Protein 4YAH (pdb70)

Solvent-accessible surface area: 11058 Å² total

Structure (mmCIF, N/CA/C/O backbone):
data_4YAH
#
_entry.id   4YAH
#
_cell.length_a   59.650
_cell.length_b   87.370
_cell.length_c   112.900
_cell.angle_alpha   90.000
_cell.angle_beta   90.000
_cell.angle_gamma   90.000
#
_symmetry.space_group_name_H-M   'C 2 2 21'
#
loop_
_entity.id
_entity.type
_entity.pdbx_description
1 polymer 'D-methionine-binding lipoprotein MetQ'
2 non-polymer METHIONINE
3 water water
#
loop_
_atom_site.group_PDB
_atom_site.id
_atom_site.type_symbol
_atom_site.label_atom_id
_atom_site.label_alt_id
_atom_site.label_comp_id
_atom_site.label_asym_id
_atom_site.label_entity_id
_atom_site.label_seq_id
_atom_site.pdbx_PDB_ins_code
_atom_site.Cartn_x
_atom_site.Cartn_y
_atom_site.Cartn_z
_atom_site.occupancy
_atom_site.B_iso_or_equiv
_atom_site.auth_seq_id
_atom_site.auth_comp_id
_atom_site.auth_asym_id
_atom_site.auth_atom_id
_atom_site.pdbx_PDB_model_num
ATOM 1 N N . ASP A 1 29 ? 8.758 22.446 -30.418 1.00 34.15 29 ASP X N 1
ATOM 2 C CA . ASP A 1 29 ? 8.763 23.897 -30.256 1.00 27.02 29 ASP X CA 1
ATOM 3 C C . ASP A 1 29 ? 10.108 24.363 -29.684 1.00 29.29 29 ASP X C 1
ATOM 4 O O . ASP A 1 29 ? 10.413 24.126 -28.510 1.00 24.76 29 ASP X O 1
ATOM 12 N N . PRO A 1 30 ? 10.918 25.039 -30.504 1.00 21.05 30 PRO X N 1
ATOM 13 C CA . PRO A 1 30 ? 12.277 25.351 -30.054 1.00 23.05 30 PRO X CA 1
ATOM 14 C C . PRO A 1 30 ? 12.362 26.517 -29.066 1.00 22.49 30 PRO X C 1
ATOM 15 O O . PRO A 1 30 ? 13.456 26.827 -28.581 1.00 24.72 30 PRO X O 1
ATOM 26 N N . ASN A 1 31 ? 11.237 27.159 -28.784 1.00 20.29 31 ASN X N 1
ATOM 27 C CA . ASN A 1 31 ? 11.232 28.258 -27.836 1.00 20.81 31 ASN X CA 1
ATOM 28 C C . ASN A 1 31 ? 10.439 27.913 -26.589 1.00 24.30 31 ASN X C 1
ATOM 29 O O . ASN A 1 31 ? 10.022 28.801 -25.862 1.00 23.33 31 ASN X O 1
ATOM 40 N N . HIS A 1 32 ? 10.249 26.618 -26.363 1.00 21.91 32 HIS X N 1
ATOM 41 C CA . HIS A 1 32 ? 9.423 26.115 -25.267 1.00 23.34 32 HIS X CA 1
ATOM 42 C C . HIS A 1 32 ? 10.214 25.143 -24.406 1.00 19.92 32 HIS X C 1
ATOM 43 O O . HIS A 1 32 ? 10.932 24.299 -24.934 1.00 22.07 32 HIS X O 1
ATOM 58 N N . ILE A 1 33 ? 10.096 25.263 -23.076 1.00 20.00 33 ILE X N 1
ATOM 59 C CA . ILE A 1 33 ? 10.714 24.305 -22.175 1.00 21.26 33 ILE X CA 1
ATOM 60 C C . ILE A 1 33 ? 9.739 23.975 -21.043 1.00 19.81 33 ILE X C 1
ATOM 61 O O . ILE A 1 33 ? 9.067 24.853 -20.538 1.00 22.86 33 ILE X O 1
ATOM 77 N N . LYS A 1 34 ? 9.650 22.699 -20.695 1.00 19.68 34 LYS X N 1
ATOM 78 C CA . LYS A 1 34 ? 8.810 22.262 -19.574 1.00 20.16 34 LYS X CA 1
ATOM 79 C C . LYS A 1 34 ? 9.699 22.014 -18.352 1.00 19.70 34 LYS X C 1
ATOM 80 O O . LYS A 1 34 ? 10.668 21.252 -18.439 1.00 17.79 34 LYS X O 1
ATOM 99 N N . VAL A 1 35 ? 9.362 22.642 -17.226 1.00 19.12 35 VAL X N 1
ATOM 100 C CA . VAL A 1 35 ? 10.138 22.489 -15.992 1.00 14.79 35 VAL X CA 1
ATOM 101 C C . VAL A 1 35 ? 9.258 21.987 -14.866 1.00 18.90 35 VAL X C 1
ATOM 102 O O . VAL A 1 35 ? 8.235 22.593 -14.568 1.00 18.36 35 VAL X O 1
ATOM 115 N N . GLY A 1 36 ? 9.663 20.877 -14.252 1.00 17.25 36 GLY X N 1
ATOM 116 C CA . GLY A 1 36 ? 8.931 20.322 -13.126 1.00 19.34 36 GLY X CA 1
ATOM 117 C C . GLY A 1 36 ? 9.290 20.982 -11.810 1.00 18.53 36 GLY X C 1
ATOM 118 O O . GLY A 1 36 ? 10.467 21.129 -11.480 1.00 17.34 36 GLY X O 1
ATOM 122 N N . VAL A 1 37 ? 8.262 21.373 -11.062 1.00 16.35 37 VAL X N 1
ATOM 123 C CA . VAL A 1 37 ? 8.399 22.060 -9.778 1.00 16.12 37 VAL X CA 1
ATOM 124 C C . VAL A 1 37 ? 7.365 21.518 -8.807 1.00 17.65 37 VAL X C 1
ATOM 125 O O . VAL A 1 37 ? 6.420 20.837 -9.218 1.00 16.07 37 VAL X O 1
ATOM 138 N N . ILE A 1 38 ? 7.540 21.818 -7.520 1.00 15.75 38 ILE X N 1
ATOM 139 C CA . ILE A 1 38 ? 6.598 21.335 -6.506 1.00 18.81 38 ILE X CA 1
ATOM 140 C C . ILE A 1 38 ? 5.565 22.409 -6.157 1.00 20.85 38 ILE X C 1
ATOM 141 O O . ILE A 1 38 ? 5.913 23.588 -5.996 1.00 20.62 38 ILE X O 1
ATOM 157 N N . VAL A 1 39 ? 4.302 22.001 -6.011 1.00 21.25 39 VAL X N 1
ATOM 158 C CA . VAL A 1 39 ? 3.246 22.947 -5.681 1.00 21.83 39 VAL X CA 1
ATOM 159 C C . VAL A 1 39 ? 3.507 23.607 -4.344 1.00 23.59 39 VAL X C 1
ATOM 160 O O . VAL A 1 39 ? 4.147 23.035 -3.471 1.00 22.29 39 VAL X O 1
ATOM 173 N N . GLY A 1 40 ? 3.015 24.829 -4.206 1.00 29.03 40 GLY X N 1
ATOM 174 C CA . GLY A 1 40 ? 3.211 25.595 -2.992 1.00 35.97 40 GLY X CA 1
ATOM 175 C C . GLY A 1 40 ? 4.158 26.732 -3.277 1.00 26.06 40 GLY X C 1
ATOM 176 O O . GLY A 1 40 ? 4.225 27.232 -4.406 1.00 25.81 40 GLY X O 1
ATOM 180 N N . ALA A 1 41 ? 4.914 27.117 -2.265 1.00 23.40 41 ALA X N 1
ATOM 181 C CA . ALA A 1 41 ? 5.738 28.297 -2.359 1.00 23.28 41 ALA X CA 1
ATOM 182 C C . ALA A 1 41 ? 6.824 28.119 -3.414 1.00 22.80 41 ALA X C 1
ATOM 183 O O . ALA A 1 41 ? 7.241 29.097 -4.019 1.00 23.75 41 ALA X O 1
ATOM 190 N N . GLU A 1 42 ? 7.282 26.889 -3.638 1.00 22.67 42 GLU X N 1
ATOM 191 C CA . GLU A 1 42 ? 8.333 26.678 -4.641 1.00 18.82 42 GLU X CA 1
ATOM 192 C C . GLU A 1 42 ? 7.771 26.951 -6.037 1.00 23.65 42 GLU X C 1
ATOM 193 O O . GLU A 1 42 ? 8.463 27.498 -6.896 1.00 20.77 42 GLU X O 1
ATOM 205 N N . GLN A 1 43 ? 6.515 26.593 -6.267 1.00 20.88 43 GLN X N 1
ATOM 206 C CA . GLN A 1 43 ? 5.867 26.922 -7.533 1.00 21.30 43 GLN X CA 1
ATOM 207 C C . GLN A 1 43 ? 5.764 28.434 -7.705 1.00 23.12 43 GLN X C 1
ATOM 208 O 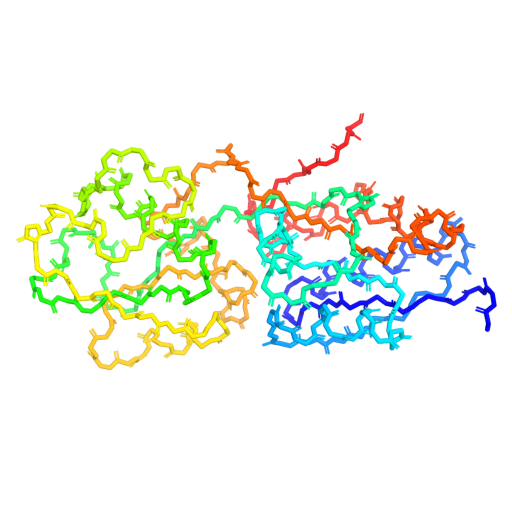O . GLN A 1 43 ? 5.972 28.950 -8.801 1.00 21.81 43 GLN X O 1
ATOM 222 N N . GLN A 1 44 ? 5.436 29.144 -6.629 1.00 21.22 44 GLN X N 1
ATOM 223 C CA . GLN A 1 44 ? 5.342 30.599 -6.700 1.00 24.24 44 GLN X CA 1
ATOM 224 C C . GLN A 1 44 ? 6.678 31.201 -7.135 1.00 22.52 44 GLN X C 1
ATOM 225 O O . GLN A 1 44 ? 6.713 32.109 -7.951 1.00 24.57 44 GLN X O 1
ATOM 239 N N . VAL A 1 45 ? 7.775 30.697 -6.576 1.00 21.85 45 VAL X N 1
ATOM 240 C CA . VAL A 1 45 ? 9.099 31.210 -6.914 1.00 21.08 45 VAL X CA 1
ATOM 241 C C . VAL A 1 45 ? 9.396 30.890 -8.374 1.00 20.80 45 VAL X C 1
ATOM 242 O O . VAL A 1 45 ? 9.936 31.718 -9.094 1.00 20.47 45 VAL X O 1
ATOM 255 N N . ALA A 1 46 ? 9.040 29.686 -8.807 1.00 18.49 46 ALA X N 1
ATOM 256 C CA . ALA A 1 46 ? 9.293 29.266 -10.183 1.00 19.02 46 ALA X CA 1
ATOM 257 C C . ALA A 1 46 ? 8.505 30.134 -11.155 1.00 25.36 46 ALA X C 1
ATOM 258 O O . ALA A 1 46 ? 8.965 30.396 -12.274 1.00 20.16 46 ALA X O 1
ATOM 265 N N . GLU A 1 47 ? 7.319 30.575 -10.729 1.00 19.21 47 GLU X N 1
ATOM 266 C CA . GLU A 1 47 ? 6.514 31.463 -11.561 1.00 19.75 47 GLU X CA 1
ATOM 267 C C . GLU A 1 47 ? 7.255 32.780 -11.806 1.00 18.61 47 GLU X C 1
ATOM 268 O O . GLU A 1 47 ? 7.137 33.366 -12.873 1.00 23.00 47 GLU X O 1
ATOM 280 N N . VAL A 1 48 ? 8.035 33.236 -10.833 1.00 21.08 48 VAL X N 1
ATOM 281 C CA . VAL A 1 48 ? 8.806 34.453 -11.030 1.00 22.59 48 VAL X CA 1
ATOM 282 C C . VAL A 1 48 ? 9.915 34.182 -12.062 1.00 22.74 48 VAL X C 1
ATOM 283 O O . VAL A 1 48 ? 10.186 35.020 -12.926 1.00 24.14 48 VAL X O 1
ATOM 296 N N . ALA A 1 49 ? 10.533 33.004 -11.985 1.00 18.86 49 ALA X N 1
ATOM 297 C CA . ALA A 1 49 ? 11.579 32.628 -12.954 1.00 18.69 49 ALA X CA 1
ATOM 298 C C . ALA A 1 49 ? 11.006 32.544 -14.359 1.00 20.25 49 ALA X C 1
ATOM 299 O O . ALA A 1 49 ? 11.627 32.963 -15.330 1.00 20.83 49 ALA X O 1
ATOM 306 N N . GLN A 1 50 ? 9.810 31.977 -14.450 1.00 21.27 50 GLN X N 1
ATOM 307 C CA . GLN A 1 50 ? 9.061 31.908 -15.697 1.00 20.47 50 GLN X CA 1
ATOM 308 C C . GLN A 1 50 ? 8.882 33.300 -16.284 1.00 25.31 50 GLN X C 1
ATOM 309 O O . GLN A 1 50 ? 9.054 33.515 -17.483 1.00 23.94 50 GLN X O 1
ATOM 323 N N . LYS A 1 51 ? 8.550 34.250 -15.420 1.00 22.54 51 LYS X N 1
ATOM 324 C CA . LYS A 1 51 ? 8.327 35.621 -15.836 1.00 25.90 51 LYS X CA 1
ATOM 325 C C . LYS A 1 51 ? 9.620 36.266 -16.324 1.00 27.23 51 LYS X C 1
ATOM 326 O O . LYS A 1 51 ? 9.637 36.902 -17.380 1.00 27.82 51 LYS X O 1
ATOM 345 N N . VAL A 1 52 ? 10.692 36.119 -15.545 1.00 24.31 52 VAL X N 1
ATOM 346 C CA . VAL A 1 52 ? 12.004 36.642 -15.939 1.00 24.09 52 VAL X CA 1
ATOM 347 C C . VAL A 1 52 ? 12.402 36.064 -17.287 1.00 22.07 52 VAL X C 1
ATOM 348 O O . VAL A 1 52 ? 12.886 36.787 -18.154 1.00 28.64 52 VAL X O 1
ATOM 361 N N . ALA A 1 53 ? 12.179 34.769 -17.483 1.00 21.20 53 ALA X N 1
ATOM 362 C CA . ALA A 1 53 ? 12.578 34.132 -18.735 1.00 21.82 53 ALA X CA 1
ATOM 363 C C . ALA A 1 53 ? 11.830 34.739 -19.913 1.00 25.43 53 ALA X C 1
ATOM 364 O O . ALA A 1 53 ? 12.410 34.932 -20.990 1.00 27.70 53 ALA X O 1
ATOM 371 N N . LYS A 1 54 ? 10.543 35.036 -19.713 1.00 23.70 54 LYS X N 1
ATOM 372 C CA . LYS A 1 54 ? 9.735 35.655 -20.757 1.00 23.30 54 LYS X CA 1
ATOM 373 C C . LYS A 1 54 ? 10.215 37.078 -21.027 1.00 28.01 54 LYS X C 1
ATOM 374 O O . LYS A 1 54 ? 10.442 37.459 -22.176 1.00 31.91 54 LYS X O 1
ATOM 393 N N . ASP A 1 55 ? 10.383 37.858 -19.967 1.00 24.97 55 ASP X N 1
ATOM 394 C CA . ASP A 1 55 ? 10.792 39.253 -20.101 1.00 30.97 55 ASP X CA 1
ATOM 395 C C . ASP A 1 55 ? 12.187 39.416 -20.699 1.00 38.34 55 ASP X C 1
ATOM 396 O O . ASP A 1 55 ? 12.405 40.290 -21.528 1.00 35.11 55 ASP X O 1
ATOM 405 N N . LYS A 1 56 ? 13.126 38.579 -20.271 1.00 27.72 56 LYS X N 1
ATOM 406 C CA . LYS A 1 56 ? 14.529 38.723 -20.661 1.00 26.53 56 LYS X CA 1
ATOM 407 C C . LYS A 1 56 ? 14.815 38.070 -22.009 1.00 35.14 56 LYS X C 1
ATOM 408 O O . LYS A 1 56 ? 15.603 38.604 -22.793 1.00 38.11 56 LYS X O 1
ATOM 427 N N . TYR A 1 57 ? 14.177 36.930 -22.281 1.00 29.13 57 TYR X N 1
ATOM 428 C CA . TYR A 1 57 ? 14.471 36.155 -23.498 1.00 31.46 57 TYR X CA 1
ATOM 429 C C . TYR A 1 57 ? 13.285 35.889 -24.405 1.00 38.57 57 TYR X C 1
ATOM 430 O O . TYR A 1 57 ? 13.460 35.377 -25.509 1.00 37.76 57 TYR X O 1
ATOM 448 N N . GLY A 1 58 ? 12.081 36.194 -23.944 1.00 33.33 58 GLY X N 1
ATOM 449 C CA . GLY A 1 58 ? 10.893 35.777 -24.664 1.00 24.79 58 GLY X CA 1
ATOM 450 C C . GLY A 1 58 ? 10.798 34.265 -24.718 1.00 37.11 58 GLY X C 1
ATOM 451 O O . GLY A 1 58 ? 10.171 33.720 -25.619 1.00 33.12 58 GLY X O 1
ATOM 455 N N . LEU A 1 59 ? 11.417 33.591 -23.745 1.00 28.78 59 LEU X N 1
ATOM 456 C CA . LEU A 1 59 ? 11.373 32.134 -23.656 1.00 20.81 59 LEU X CA 1
ATOM 457 C C . LEU A 1 59 ? 10.040 31.696 -23.055 1.00 21.92 59 LEU X C 1
ATOM 458 O O . LEU A 1 59 ? 9.590 32.269 -22.064 1.00 25.77 59 LEU X O 1
ATOM 474 N N . ASP A 1 60 ? 9.426 30.676 -23.642 1.00 23.03 60 ASP X N 1
ATOM 475 C CA . ASP A 1 60 ? 8.156 30.159 -23.154 1.00 24.76 60 ASP X CA 1
ATOM 476 C C . ASP A 1 60 ? 8.406 28.993 -22.205 1.00 21.95 60 ASP X C 1
ATOM 4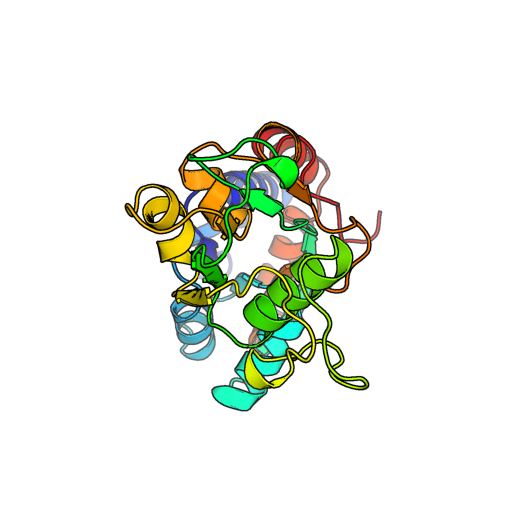77 O O . ASP A 1 60 ? 8.593 27.855 -22.634 1.00 22.81 60 ASP X O 1
ATOM 486 N N . VAL A 1 61 ? 8.433 29.293 -20.909 1.00 22.10 61 VAL X N 1
ATOM 487 C CA . VAL A 1 61 ? 8.566 28.268 -19.878 1.00 23.49 61 VAL X CA 1
ATOM 488 C C . VAL A 1 61 ? 7.197 27.778 -19.392 1.00 22.50 61 VAL X C 1
ATOM 489 O O . VAL A 1 61 ? 6.358 28.571 -18.972 1.00 25.47 61 VAL X O 1
ATOM 502 N N . GLU 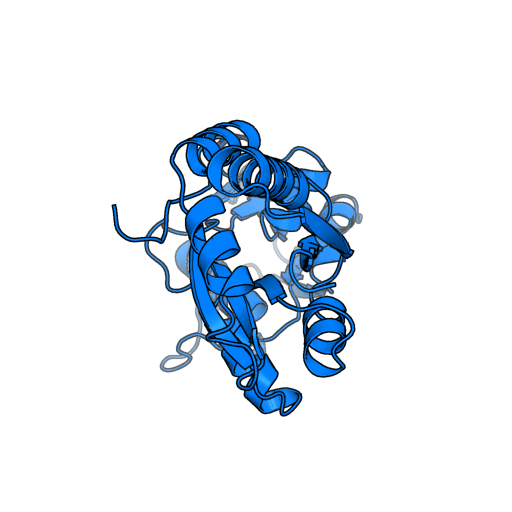A 1 62 ? 6.998 26.466 -19.460 1.00 20.00 62 GLU X N 1
ATOM 503 C CA . GLU A 1 62 ? 5.811 25.821 -18.924 1.00 23.00 62 GLU X CA 1
ATOM 504 C C . GLU A 1 62 ? 6.169 25.127 -17.623 1.00 23.28 62 GLU X C 1
ATOM 505 O O . GLU A 1 62 ? 7.054 24.271 -17.613 1.00 19.56 62 GLU X O 1
ATOM 517 N N . LEU A 1 63 ? 5.481 25.476 -16.535 1.00 19.83 63 LEU X N 1
ATOM 518 C CA . LEU A 1 63 ? 5.685 24.790 -15.266 1.00 20.70 63 LEU X CA 1
ATOM 519 C C . LEU A 1 63 ? 4.770 23.577 -15.192 1.00 22.15 63 LEU X C 1
ATOM 520 O O . LEU A 1 63 ? 3.565 23.672 -15.451 1.00 25.12 63 LEU X O 1
ATOM 536 N N . VAL A 1 64 ? 5.361 22.423 -14.919 1.00 17.05 64 VAL X N 1
ATOM 537 C CA . VAL A 1 64 ? 4.618 21.205 -14.674 1.00 16.70 64 VAL X CA 1
ATOM 538 C C . VAL A 1 64 ? 4.718 20.938 -13.192 1.00 18.11 64 VAL X C 1
ATOM 539 O O . VAL A 1 64 ? 5.823 20.815 -12.676 1.00 18.91 64 VAL X O 1
ATOM 552 N N . THR A 1 65 ? 3.577 20.859 -12.505 1.00 19.57 65 THR X N 1
ATOM 553 C CA . THR A 1 65 ? 3.604 20.799 -11.049 1.00 20.63 65 THR X CA 1
ATOM 554 C C . THR A 1 65 ? 3.439 19.383 -10.534 1.00 19.52 65 THR X C 1
ATOM 555 O O . THR A 1 65 ? 2.731 18.559 -11.124 1.00 20.20 65 THR X O 1
ATOM 566 N N . PHE A 1 66 ? 4.119 19.130 -9.419 1.00 18.50 66 PHE X N 1
ATOM 567 C CA . PHE A 1 66 ? 4.133 17.843 -8.731 1.00 21.38 66 PHE X CA 1
ATOM 568 C C . PHE A 1 66 ? 3.923 18.117 -7.246 1.00 17.42 66 PHE X C 1
ATOM 569 O O . PHE A 1 66 ? 4.114 19.246 -6.800 1.00 19.53 66 PHE X O 1
ATOM 586 N N . ASN A 1 67 ? 3.531 17.099 -6.491 1.00 19.99 67 ASN X N 1
ATOM 587 C CA . ASN A 1 67 ? 3.508 17.197 -5.033 1.00 17.40 67 ASN X CA 1
ATOM 588 C C . ASN A 1 67 ? 4.192 15.997 -4.408 1.00 18.27 67 ASN X C 1
ATOM 589 O O . ASN A 1 67 ? 3.769 15.488 -3.378 1.00 19.03 67 ASN X O 1
ATOM 600 N N . ASP A 1 68 ? 5.267 15.547 -5.033 1.00 16.84 68 ASP X N 1
ATOM 601 C CA . ASP A 1 68 ? 6.077 14.486 -4.478 1.00 20.01 68 ASP X CA 1
ATOM 602 C C . ASP A 1 68 ? 7.481 14.613 -5.025 1.00 20.20 68 ASP X C 1
ATOM 603 O O . ASP A 1 68 ? 7.732 15.408 -5.939 1.00 17.75 68 ASP X O 1
ATOM 612 N N . TYR A 1 69 ? 8.386 13.811 -4.483 1.00 16.21 69 TYR X N 1
ATOM 613 C CA . TYR A 1 69 ? 9.792 13.906 -4.813 1.00 16.98 69 TYR X CA 1
ATOM 614 C C . TYR A 1 69 ? 10.272 12.793 -5.746 1.00 22.12 69 TYR X C 1
ATOM 615 O O . TYR A 1 69 ? 11.458 12.736 -6.080 1.00 20.13 69 TYR X O 1
ATOM 633 N N . VAL A 1 70 ? 9.363 11.916 -6.162 1.00 17.31 70 VAL X N 1
ATOM 634 C CA . VAL A 1 70 ? 9.729 10.782 -7.015 1.00 21.61 70 VAL X CA 1
ATOM 635 C C . VAL A 1 70 ? 9.358 11.036 -8.478 1.00 22.18 70 VAL X C 1
ATOM 636 O O . VAL A 1 70 ? 10.197 10.912 -9.385 1.00 23.07 70 VAL X O 1
ATOM 649 N N . LEU A 1 71 ? 8.114 11.423 -8.716 1.00 20.27 71 LEU X N 1
ATOM 650 C CA . LEU A 1 71 ? 7.655 11.586 -10.098 1.00 19.59 71 LEU X CA 1
ATOM 651 C C . LEU A 1 71 ? 8.407 12.650 -10.910 1.00 20.59 71 LEU X C 1
ATOM 652 O O . LEU A 1 71 ? 8.526 12.512 -12.127 1.00 21.33 71 LEU X O 1
ATOM 668 N N . PRO A 1 72 ? 8.909 13.721 -10.269 1.00 19.07 72 PRO X N 1
ATOM 669 C CA . PRO A 1 72 ? 9.596 14.687 -11.143 1.00 19.07 72 PRO X CA 1
ATOM 670 C C . PRO A 1 72 ? 10.846 14.139 -11.840 1.00 19.59 72 PRO X C 1
ATOM 671 O O . PRO A 1 72 ? 11.126 14.522 -12.989 1.00 18.43 72 PRO X O 1
ATOM 682 N N . ASN A 1 73 ? 11.599 13.261 -11.180 1.00 16.38 73 ASN X N 1
ATOM 683 C CA . ASN A 1 73 ? 12.761 12.677 -11.833 1.00 17.40 73 ASN X CA 1
ATOM 684 C C . ASN A 1 73 ? 12.352 11.614 -12.864 1.00 19.05 73 ASN X C 1
ATOM 685 O O . ASN A 1 73 ? 13.007 11.482 -13.898 1.00 19.94 73 ASN X O 1
ATOM 696 N N . GLU A 1 74 ? 11.272 10.878 -12.597 1.00 20.95 74 GLU X N 1
ATOM 697 C CA . GLU A 1 74 ? 10.729 9.933 -13.587 1.00 18.79 74 GLU X CA 1
ATOM 698 C C . GLU A 1 74 ? 10.321 10.665 -14.857 1.00 20.42 74 GLU X C 1
ATOM 699 O O . GLU A 1 74 ? 10.640 10.237 -15.973 1.00 22.02 74 GLU X O 1
ATOM 711 N N . ALA A 1 75 ? 9.626 11.779 -14.675 1.00 21.12 75 ALA X N 1
ATOM 712 C CA . ALA A 1 75 ? 9.129 12.575 -15.786 1.00 19.57 75 ALA X CA 1
ATOM 713 C C . ALA A 1 75 ? 10.290 13.094 -16.621 1.00 21.49 75 ALA X C 1
ATOM 714 O O . ALA A 1 75 ? 10.257 13.080 -17.841 1.00 20.94 75 ALA X O 1
ATOM 721 N N . LEU A 1 76 ? 11.320 13.564 -15.944 1.00 16.02 76 LEU X N 1
ATOM 722 C CA . LEU A 1 76 ? 12.505 14.076 -16.618 1.00 17.18 76 LEU X CA 1
ATOM 723 C C . LEU A 1 76 ? 13.215 12.978 -17.396 1.00 20.73 76 LEU X C 1
ATOM 724 O O . LEU A 1 76 ? 13.561 13.166 -18.554 1.00 22.97 76 LEU X O 1
ATOM 740 N N . SER A 1 77 ? 13.434 11.838 -16.750 1.00 20.19 77 SER X N 1
ATOM 741 C CA . SER A 1 77 ? 14.139 10.715 -17.356 1.00 22.29 77 SER X CA 1
ATOM 742 C C . SER A 1 77 ? 13.422 10.231 -18.615 1.00 24.84 77 SER X C 1
ATOM 743 O O . SER A 1 77 ? 14.053 9.907 -19.625 1.00 26.17 77 SER X O 1
ATOM 751 N N . LYS A 1 78 ? 12.094 10.200 -18.545 1.00 21.00 78 LYS X N 1
ATOM 752 C CA . LYS A 1 78 ? 11.278 9.713 -19.654 1.00 23.33 78 LYS X CA 1
ATOM 753 C C . LYS A 1 78 ? 11.112 10.734 -20.769 1.00 26.90 78 LYS X C 1
ATOM 754 O O . LYS A 1 78 ? 10.567 10.416 -21.835 1.00 30.65 78 LYS X O 1
ATOM 773 N N . GLY A 1 79 ? 11.556 11.960 -20.523 1.00 24.19 79 GLY X N 1
ATOM 774 C CA . GLY A 1 79 ? 11.463 13.022 -21.507 1.00 24.82 79 GLY X CA 1
ATOM 775 C C . GLY A 1 79 ? 10.149 13.781 -21.487 1.00 26.14 79 GLY X C 1
ATOM 776 O O . GLY A 1 79 ? 9.887 14.567 -22.391 1.00 25.29 79 GLY X O 1
ATOM 780 N N . ASP A 1 80 ? 9.331 13.567 -20.456 1.00 24.63 80 ASP X N 1
ATOM 781 C CA . ASP A 1 80 ? 8.046 14.264 -20.317 1.00 22.91 80 ASP X CA 1
ATOM 782 C C . ASP A 1 80 ? 8.223 15.726 -19.948 1.00 26.47 80 ASP X C 1
ATOM 783 O O . ASP A 1 80 ? 7.342 16.548 -20.194 1.00 25.21 80 ASP X O 1
ATOM 792 N N . ILE A 1 81 ? 9.357 16.032 -19.320 1.00 23.64 81 ILE X N 1
ATOM 793 C CA . ILE A 1 81 ? 9.749 17.408 -19.046 1.00 19.53 81 ILE X CA 1
ATOM 794 C C . ILE A 1 81 ? 11.234 17.554 -19.386 1.00 17.40 81 ILE X C 1
ATOM 795 O O . ILE A 1 81 ? 11.954 16.562 -19.500 1.00 20.80 81 ILE X O 1
ATOM 811 N N . ASP A 1 82 ? 11.679 18.791 -19.560 1.00 17.57 82 ASP X N 1
ATOM 812 C CA . ASP A 1 82 ? 13.053 19.095 -19.955 1.00 21.60 82 ASP X CA 1
ATOM 813 C C . ASP A 1 82 ? 14.022 19.247 -18.780 1.00 19.18 82 ASP X C 1
ATOM 814 O O . ASP A 1 82 ? 15.232 18.999 -18.906 1.00 18.49 82 ASP X O 1
ATOM 823 N N . ALA A 1 83 ? 13.483 19.694 -17.650 1.00 17.95 83 ALA X N 1
ATOM 824 C CA . ALA A 1 83 ? 14.284 20.000 -16.476 1.00 12.99 83 ALA X CA 1
ATOM 825 C C . ALA A 1 83 ? 13.383 19.900 -15.274 1.00 15.47 83 ALA X C 1
ATOM 826 O O . ALA A 1 83 ? 12.161 19.930 -15.419 1.00 15.83 83 ALA X O 1
ATOM 833 N N . ASN A 1 84 ? 13.964 19.789 -14.083 1.00 17.58 84 ASN X N 1
ATOM 834 C CA . ASN A 1 84 ? 13.169 20.053 -12.897 1.00 17.60 84 ASN X CA 1
ATOM 835 C C . ASN A 1 84 ? 13.978 20.846 -11.897 1.00 15.54 84 ASN X C 1
ATOM 836 O O . ASN A 1 84 ? 15.191 21.022 -12.035 1.00 16.15 84 ASN X O 1
ATOM 847 N N . ALA A 1 85 ? 13.273 21.378 -10.908 1.00 15.02 85 ALA X N 1
ATOM 848 C CA . ALA A 1 85 ? 13.883 22.272 -9.958 1.00 13.30 85 ALA X CA 1
ATOM 849 C C . ALA A 1 85 ? 13.306 22.021 -8.585 1.00 17.10 85 ALA X C 1
ATOM 850 O O . ALA A 1 85 ? 12.376 22.718 -8.161 1.00 18.40 85 ALA X O 1
ATOM 857 N N . PHE A 1 86 ? 13.829 21.009 -7.895 1.00 14.68 86 PHE X N 1
ATOM 858 C CA . PHE A 1 86 ? 13.215 20.608 -6.630 1.00 14.02 86 PHE X CA 1
ATOM 859 C C . PHE A 1 86 ? 14.094 19.845 -5.647 1.00 19.95 86 PHE X C 1
ATOM 860 O O . PHE A 1 86 ? 13.649 19.591 -4.531 1.00 17.81 86 PHE X O 1
ATOM 877 N N . GLN A 1 87 ? 15.298 19.442 -6.049 1.00 15.46 87 GLN X N 1
ATOM 878 C CA . GLN A 1 87 ? 16.095 18.519 -5.237 1.00 15.78 87 GLN X CA 1
ATOM 879 C C . GLN A 1 87 ? 17.501 19.042 -4.953 1.00 17.88 87 GLN X C 1
ATOM 880 O O . GLN A 1 87 ? 18.030 19.869 -5.688 1.00 14.49 87 GLN X O 1
ATOM 894 N N . HIS A 1 88 ? 18.092 18.580 -3.849 1.00 15.79 88 HIS X N 1
ATOM 895 C CA . HIS A 1 88 ? 19.480 18.887 -3.553 1.00 14.88 88 HIS X CA 1
ATOM 896 C C . HIS A 1 88 ? 20.376 17.756 -4.074 1.00 16.71 88 HIS X C 1
ATOM 897 O O . HIS A 1 88 ? 19.867 16.731 -4.544 1.00 15.82 88 HIS X O 1
ATOM 911 N N . LYS A 1 89 ? 21.699 17.936 -4.007 1.00 14.09 89 LYS X N 1
ATOM 912 C CA . LYS A 1 89 ? 22.602 16.995 -4.661 1.00 17.15 89 LYS X CA 1
ATOM 913 C C . LYS A 1 89 ? 22.649 15.639 -3.970 1.00 16.65 89 LYS X C 1
ATOM 914 O O . LYS A 1 89 ? 22.718 14.625 -4.644 1.00 15.89 89 LYS X O 1
ATOM 933 N N . PRO A 1 90 ? 22.613 15.599 -2.622 1.00 16.59 90 PRO X N 1
ATOM 934 C CA . PRO A 1 90 ? 22.567 14.248 -2.052 1.00 14.58 90 PRO X CA 1
ATOM 935 C C . PRO A 1 90 ? 21.372 13.439 -2.560 1.00 16.45 90 PRO X C 1
ATOM 936 O O . PRO A 1 90 ? 21.511 12.246 -2.855 1.00 17.43 90 PRO X O 1
ATOM 947 N N . TYR A 1 91 ? 20.221 14.087 -2.671 1.00 16.70 91 TYR X N 1
ATOM 948 C CA . TYR A 1 91 ? 19.023 13.424 -3.162 1.00 15.30 91 TYR X CA 1
ATOM 949 C C . TYR A 1 91 ? 19.232 12.949 -4.598 1.00 15.77 91 TYR X C 1
ATOM 950 O O . TYR A 1 91 ? 18.899 11.813 -4.940 1.00 17.57 91 TYR X O 1
ATOM 968 N N . LEU A 1 92 ? 19.744 13.848 -5.432 1.00 15.25 92 LEU X N 1
ATOM 969 C CA . LEU A 1 92 ? 20.017 13.528 -6.826 1.00 19.17 92 LEU X CA 1
ATOM 970 C C . LEU A 1 92 ? 20.928 12.301 -6.919 1.00 18.71 92 LEU X C 1
ATOM 971 O O . LEU A 1 92 ? 20.625 11.335 -7.633 1.00 19.48 92 LEU X O 1
ATOM 987 N N . ASP A 1 93 ? 22.043 12.340 -6.197 1.00 17.35 93 ASP X N 1
ATOM 988 C CA . ASP A 1 93 ? 23.007 11.237 -6.205 1.00 16.40 93 ASP X CA 1
ATOM 989 C C . ASP A 1 93 ? 22.384 9.909 -5.795 1.00 21.03 93 ASP X C 1
ATOM 990 O O . ASP A 1 93 ? 22.661 8.877 -6.390 1.00 22.60 93 ASP X O 1
ATOM 999 N N . GLN A 1 94 ? 21.525 9.945 -4.785 1.00 17.62 94 GLN X N 1
ATOM 1000 C CA . GLN A 1 94 ? 20.836 8.752 -4.325 1.00 17.24 94 GLN X CA 1
ATOM 1001 C C . GLN A 1 94 ? 19.886 8.210 -5.392 1.00 22.04 94 GLN X C 1
ATOM 1002 O O . GLN A 1 94 ? 19.727 6.998 -5.553 1.00 20.41 94 GLN X O 1
ATOM 1016 N N . GLN A 1 95 ? 19.243 9.125 -6.104 1.00 19.67 95 GLN X N 1
ATOM 1017 C CA . GLN A 1 95 ? 18.338 8.775 -7.200 1.00 20.13 95 GLN X CA 1
ATOM 1018 C C . GLN A 1 95 ? 19.107 8.110 -8.349 1.00 17.96 95 GLN X C 1
ATOM 1019 O O . GLN A 1 95 ? 18.614 7.156 -8.962 1.00 21.31 95 GLN X O 1
ATOM 1033 N N . LEU A 1 96 ? 20.291 8.628 -8.659 1.00 19.91 96 LEU X N 1
ATOM 1034 C CA . LEU A 1 96 ? 21.111 8.006 -9.697 1.00 20.25 96 LEU X CA 1
ATOM 1035 C C . LEU A 1 96 ? 21.445 6.569 -9.303 1.00 25.75 96 LEU X C 1
ATOM 1036 O O . LEU A 1 96 ? 21.336 5.659 -10.124 1.00 22.27 96 LEU X O 1
ATOM 1052 N N . LYS A 1 97 ? 21.830 6.366 -8.046 1.00 21.40 97 LYS X N 1
ATOM 1053 C CA . LYS A 1 97 ? 22.171 5.032 -7.548 1.00 24.70 97 LYS X CA 1
ATOM 1054 C C . LYS A 1 97 ? 20.961 4.111 -7.563 1.00 27.17 97 LYS X C 1
ATOM 1055 O O . LYS A 1 97 ? 21.030 2.988 -8.056 1.00 29.27 97 LYS X O 1
ATOM 1074 N N . ASP A 1 98 ? 19.846 4.583 -7.012 1.00 20.90 98 ASP X N 1
ATOM 1075 C CA . ASP A 1 98 ? 18.688 3.720 -6.806 1.00 25.00 98 ASP X CA 1
ATOM 1076 C C . ASP A 1 98 ? 17.841 3.502 -8.047 1.00 23.92 98 ASP X C 1
ATOM 1077 O O . ASP A 1 98 ? 17.244 2.437 -8.181 1.00 28.54 98 ASP X O 1
ATOM 1086 N N . ARG A 1 99 ? 17.792 4.483 -8.957 1.00 24.27 99 ARG X N 1
ATOM 1087 C CA . ARG A 1 99 ? 16.910 4.410 -10.130 1.00 25.57 99 ARG X CA 1
ATOM 1088 C C . ARG A 1 99 ? 17.677 4.319 -11.443 1.00 24.03 99 ARG X C 1
ATOM 1089 O O . ARG A 1 99 ? 17.111 3.972 -12.466 1.00 26.34 99 ARG X O 1
ATOM 1110 N N . GLY A 1 100 ? 18.958 4.656 -11.416 1.00 22.72 100 GLY X N 1
ATOM 1111 C CA . GLY A 1 100 ? 19.805 4.460 -12.576 1.00 21.87 100 GLY X CA 1
ATOM 1112 C C . GLY A 1 100 ? 19.638 5.527 -13.643 1.00 22.78 100 GLY X C 1
ATOM 1113 O O . GLY A 1 100 ? 20.049 5.331 -14.794 1.00 28.44 100 GLY X O 1
ATOM 1117 N N . TYR A 1 101 ? 19.048 6.660 -13.269 1.00 25.42 101 TYR X N 1
ATOM 1118 C CA . TYR A 1 101 ? 18.874 7.790 -14.190 1.00 25.44 101 TYR X CA 1
ATOM 1119 C C . TYR A 1 101 ? 20.213 8.391 -14.606 1.00 25.90 101 TYR X C 1
ATOM 1120 O O . TYR A 1 101 ? 21.201 8.272 -13.884 1.00 24.14 101 TYR X O 1
ATOM 1138 N N . LYS A 1 102 ? 20.224 9.061 -15.759 1.00 24.66 102 LYS X N 1
ATOM 1139 C CA . LYS A 1 102 ? 21.386 9.841 -16.184 1.00 22.39 102 LYS X CA 1
ATOM 1140 C C . LYS A 1 102 ? 21.029 11.326 -16.166 1.00 26.02 102 LYS X C 1
ATOM 1141 O O . LYS A 1 102 ? 20.739 11.942 -17.192 1.00 24.05 102 LYS X O 1
ATOM 1160 N N . LEU A 1 103 ? 21.026 11.882 -14.959 1.00 18.62 103 LEU X N 1
ATOM 1161 C CA . LEU A 1 103 ? 20.654 13.267 -14.747 1.00 17.93 103 LEU X CA 1
ATOM 1162 C C . LEU A 1 103 ? 21.828 14.025 -14.212 1.00 20.64 103 LEU X C 1
ATOM 1163 O O . LEU A 1 103 ? 22.691 13.447 -13.552 1.00 22.37 103 LEU X O 1
ATOM 1179 N N . VAL A 1 104 ? 21.818 15.328 -14.453 1.00 19.70 104 VAL X N 1
ATOM 1180 C CA . VAL A 1 104 ? 22.892 16.195 -14.010 1.00 21.26 104 VAL X CA 1
ATOM 1181 C C . VAL A 1 104 ? 22.375 17.563 -13.587 1.00 19.78 104 VAL X C 1
ATOM 1182 O O . VAL A 1 104 ? 21.352 18.058 -14.091 1.00 17.82 104 VAL X O 1
ATOM 1195 N N . ALA A 1 105 ? 23.094 18.159 -12.635 1.00 15.82 105 ALA X N 1
ATOM 1196 C CA . ALA A 1 105 ? 22.795 19.499 -12.169 1.00 17.02 105 ALA X CA 1
ATOM 1197 C C . ALA A 1 105 ? 23.341 20.528 -13.139 1.00 15.54 105 ALA X C 1
ATOM 1198 O O . ALA A 1 105 ? 24.490 20.427 -13.567 1.00 18.17 105 ALA X O 1
ATOM 1205 N N . VAL A 1 106 ? 22.532 21.530 -13.461 1.00 15.64 106 VAL X N 1
ATOM 1206 C CA . VAL A 1 106 ? 22.942 22.600 -14.352 1.00 14.53 106 VAL X CA 1
ATOM 1207 C C . VAL A 1 106 ? 22.897 23.953 -13.668 1.00 17.99 106 VAL X C 1
ATOM 1208 O O . VAL A 1 106 ? 23.138 24.983 -14.291 1.00 19.54 106 VAL X O 1
ATOM 1221 N N . GLY A 1 107 ? 22.628 23.967 -12.365 1.00 17.26 107 GLY X N 1
ATOM 1222 C CA . GLY A 1 107 ? 22.632 25.217 -11.638 1.00 16.53 107 GLY X CA 1
ATOM 1223 C C . GLY A 1 107 ? 22.052 25.056 -10.241 1.00 14.77 107 GLY X C 1
ATOM 1224 O O . GLY A 1 107 ? 21.167 24.216 -10.046 1.00 15.34 107 GLY X O 1
ATOM 1228 N N . ASN A 1 108 ? 22.550 25.859 -9.299 1.00 15.19 108 ASN X N 1
ATOM 1229 C CA . ASN A 1 108 ? 22.010 25.913 -7.940 1.00 14.90 108 ASN X CA 1
ATOM 1230 C C . ASN A 1 108 ? 20.854 26.876 -7.828 1.00 16.61 108 ASN X C 1
ATOM 1231 O O . ASN A 1 108 ? 20.829 27.896 -8.498 1.00 16.17 108 ASN X O 1
ATOM 1242 N N . THR A 1 109 ? 19.929 26.583 -6.922 1.00 16.86 109 THR X N 1
ATOM 1243 C CA . THR A 1 109 ? 18.853 27.510 -6.613 1.00 17.67 109 THR X CA 1
ATOM 1244 C C . THR A 1 109 ? 19.054 27.978 -5.170 1.00 17.21 109 THR X C 1
ATOM 1245 O O . THR A 1 109 ? 19.973 28.770 -4.917 1.00 17.36 109 THR X O 1
ATOM 1256 N N . PHE A 1 110 ? 18.245 27.484 -4.226 1.00 17.58 110 PHE X N 1
ATOM 1257 C CA . PHE A 1 110 ? 18.352 27.916 -2.829 1.00 15.75 110 PHE X CA 1
ATOM 1258 C C . PHE A 1 110 ? 18.668 26.777 -1.874 1.00 17.62 110 PHE X C 1
ATOM 1259 O O . PHE A 1 110 ? 18.332 25.619 -2.133 1.00 16.70 110 PHE X O 1
ATOM 1276 N N . VAL A 1 111 ? 19.316 27.120 -0.762 1.00 16.88 111 VAL X N 1
ATOM 1277 C CA . VAL A 1 111 ? 19.332 26.243 0.405 1.00 17.38 111 VAL X CA 1
ATOM 1278 C C . VAL A 1 111 ? 18.067 26.568 1.208 1.00 20.11 111 VAL X C 1
ATOM 1279 O O . VAL A 1 111 ? 17.742 27.742 1.389 1.00 18.50 111 VAL X O 1
ATOM 1292 N N . TYR A 1 112 ? 17.371 25.529 1.678 1.00 17.72 112 TYR X N 1
ATOM 1293 C CA . TYR A 1 112 ? 16.149 25.664 2.473 1.00 18.04 112 TYR X CA 1
ATOM 1294 C C . TYR A 1 112 ? 16.387 24.985 3.813 1.00 16.91 112 TYR X C 1
ATOM 1295 O O . TYR A 1 112 ? 16.089 23.802 3.965 1.00 16.73 112 TYR X O 1
ATOM 1313 N N . PRO A 1 113 ? 16.977 25.712 4.777 1.00 15.87 113 PRO X N 1
ATOM 1314 C CA . PRO A 1 113 ? 17.332 25.033 6.029 1.00 17.24 113 PRO X CA 1
ATOM 1315 C C . PRO A 1 113 ? 16.094 24.410 6.668 1.00 15.23 113 PRO X C 1
ATOM 1316 O O . PRO A 1 113 ? 15.054 25.050 6.783 1.00 19.39 113 PRO X O 1
ATOM 1327 N N . ILE A 1 114 ? 16.203 23.138 7.010 1.00 15.60 114 ILE X N 1
ATOM 1328 C CA . ILE A 1 114 ? 15.044 22.375 7.428 1.00 17.62 114 ILE X CA 1
ATOM 1329 C C . ILE A 1 114 ? 14.808 22.561 8.926 1.00 19.69 114 ILE X C 1
ATOM 1330 O O . ILE A 1 114 ? 15.744 22.791 9.691 1.00 16.35 114 ILE X O 1
ATOM 1346 N N . ALA A 1 115 ? 13.544 22.466 9.324 1.00 14.65 115 ALA X N 1
ATOM 1347 C CA . ALA A 1 115 ? 13.166 22.724 10.713 1.00 14.28 115 ALA X CA 1
ATOM 1348 C C . ALA A 1 115 ? 12.287 21.623 11.285 1.00 17.29 115 ALA X C 1
ATOM 1349 O O . ALA A 1 115 ? 11.684 20.837 10.556 1.00 15.49 115 ALA X O 1
ATOM 1356 N N . GLY A 1 116 ? 12.270 21.563 12.612 1.00 16.05 116 GLY X N 1
ATOM 1357 C CA . GLY A 1 116 ? 11.346 20.723 13.357 1.00 19.40 116 GLY X CA 1
ATOM 1358 C C . GLY A 1 116 ? 10.153 21.558 13.795 1.00 19.94 116 GLY X C 1
ATOM 1359 O O . GLY A 1 116 ? 10.314 22.708 14.208 1.00 17.58 116 GLY X O 1
ATOM 1363 N N . TYR A 1 117 ? 8.964 20.981 13.675 1.00 16.04 117 TYR X N 1
ATOM 1364 C CA . TYR A 1 117 ? 7.704 21.668 13.948 1.00 16.47 117 TYR X CA 1
ATOM 1365 C C . TYR A 1 117 ? 6.830 20.826 14.841 1.00 17.27 117 TYR X C 1
ATOM 1366 O O . TYR A 1 117 ? 6.980 19.612 14.888 1.00 16.47 117 TYR X O 1
ATOM 1384 N N . SER A 1 118 ? 5.889 21.473 15.527 1.00 16.95 118 SER X N 1
ATOM 1385 C CA . SER A 1 118 ? 4.932 20.749 16.339 1.00 17.03 118 SER X CA 1
ATOM 1386 C C . SER A 1 118 ? 3.645 21.538 16.522 1.00 18.10 118 SER X C 1
ATOM 1387 O O . SER A 1 118 ? 3.678 22.766 16.568 1.00 19.81 118 SER X O 1
ATOM 1395 N N . LYS A 1 119 ? 2.522 20.832 16.613 1.00 18.83 119 LYS X N 1
ATOM 1396 C CA . LYS A 1 119 ? 1.260 21.459 17.015 1.00 18.63 119 LYS X CA 1
ATOM 1397 C C . LYS A 1 119 ? 0.890 21.048 18.450 1.00 22.66 119 LYS X C 1
ATOM 1398 O O . LYS A 1 119 ? -0.190 21.394 18.946 1.00 23.89 119 LYS X O 1
ATOM 1417 N N . LYS A 1 120 ? 1.795 20.343 19.127 1.00 16.14 120 LYS X N 1
ATOM 1418 C CA . LYS A 1 120 ? 1.562 19.879 20.508 1.00 15.92 120 LYS X CA 1
ATOM 1419 C C . LYS A 1 120 ? 2.469 20.522 21.555 1.00 16.75 120 LYS X C 1
ATOM 1420 O O . LYS A 1 120 ? 2.057 20.656 22.714 1.00 20.37 120 LYS X O 1
ATOM 1439 N N . ILE A 1 121 ? 3.680 20.903 21.156 1.00 17.77 121 ILE X N 1
ATOM 1440 C CA . ILE A 1 121 ? 4.676 21.498 22.050 1.00 19.68 121 ILE X CA 1
ATOM 1441 C C . ILE A 1 121 ? 5.320 22.729 21.417 1.00 23.31 121 ILE X C 1
ATOM 1442 O O . ILE A 1 121 ? 5.294 22.900 20.193 1.00 21.46 121 ILE X O 1
ATOM 1458 N N . LYS A 1 122 ? 5.894 23.582 22.263 1.00 23.38 122 LYS X N 1
ATOM 1459 C CA . LYS A 1 122 ? 6.562 24.798 21.816 1.00 25.46 122 LYS X CA 1
ATOM 1460 C C . LYS A 1 122 ? 8.067 24.712 22.042 1.00 23.87 122 LYS X C 1
ATOM 1461 O O . LYS A 1 122 ? 8.819 25.535 21.544 1.00 25.72 122 LYS X O 1
ATOM 1480 N N . SER A 1 123 ? 8.490 23.719 22.816 1.00 20.01 123 SER X N 1
ATOM 1481 C CA . SER A 1 123 ? 9.891 23.592 23.200 1.00 22.48 123 SER X CA 1
ATOM 1482 C C . SER A 1 123 ? 10.236 22.145 23.480 1.00 19.18 123 SER X C 1
ATOM 1483 O O . SER A 1 123 ? 9.360 21.352 23.858 1.00 20.62 123 SER X O 1
ATOM 1491 N N . LEU A 1 124 ? 11.512 21.803 23.351 1.00 18.78 124 LEU X N 1
ATOM 1492 C CA . LEU A 1 124 ? 11.946 20.445 23.639 1.00 19.34 124 LEU X CA 1
ATOM 1493 C C . LEU A 1 124 ? 11.805 20.136 25.127 1.00 23.16 124 LEU X C 1
ATOM 1494 O O . LEU A 1 124 ? 11.785 18.972 25.509 1.00 18.77 124 LEU X O 1
ATOM 1510 N N . ASP A 1 125 ? 11.671 21.173 25.952 1.00 21.82 125 ASP X N 1
ATOM 1511 C CA . ASP A 1 125 ? 11.396 20.977 27.387 1.00 20.77 125 ASP X CA 1
ATOM 1512 C C . ASP A 1 125 ? 10.122 20.178 27.603 1.00 22.94 125 ASP X C 1
ATOM 1513 O O . ASP A 1 125 ? 9.953 19.531 28.640 1.00 22.21 125 ASP X O 1
ATOM 1522 N N . GLU A 1 126 ? 9.203 20.270 26.639 1.00 20.13 126 GLU X N 1
ATOM 1523 C CA . GLU A 1 126 ? 7.893 19.629 26.747 1.00 20.55 126 GLU X CA 1
ATOM 1524 C C . GLU A 1 126 ? 7.811 18.264 26.077 1.00 20.92 126 GLU X C 1
ATOM 1525 O O . GLU A 1 126 ? 6.759 17.626 26.097 1.00 21.48 126 GLU X O 1
ATOM 1537 N N . LEU A 1 127 ? 8.890 17.825 25.446 1.00 18.03 127 LEU X N 1
ATOM 1538 C CA . LEU A 1 127 ? 8.851 16.574 24.702 1.00 20.92 127 LEU X CA 1
ATOM 1539 C C . LEU A 1 127 ? 8.843 15.374 25.652 1.00 22.40 127 LEU X C 1
ATOM 1540 O O . LEU A 1 127 ? 9.839 15.076 26.312 1.00 20.86 127 LEU X O 1
ATOM 1556 N N . GLN A 1 128 ? 7.716 14.676 25.698 1.00 20.35 128 GLN X N 1
ATOM 1557 C CA . GLN A 1 128 ? 7.571 13.521 26.570 1.00 21.39 128 GLN X CA 1
ATOM 1558 C C . GLN A 1 128 ? 8.325 12.308 26.080 1.00 22.25 128 GLN X C 1
ATOM 1559 O O . GLN A 1 128 ? 8.498 12.087 24.865 1.00 24.16 128 GLN X O 1
ATOM 1573 N N . ASP A 1 129 ? 8.762 11.505 27.040 1.00 19.09 129 ASP X N 1
ATOM 1574 C CA . ASP A 1 129 ? 9.324 10.203 26.745 1.00 19.78 129 ASP X CA 1
ATOM 1575 C C . ASP A 1 129 ? 8.343 9.409 25.898 1.00 20.59 129 ASP X C 1
ATOM 1576 O O . ASP A 1 129 ? 7.124 9.473 26.110 1.00 21.02 129 ASP X O 1
ATOM 1585 N N . GLY A 1 130 ? 8.879 8.654 24.943 1.00 20.37 130 GLY X N 1
ATOM 1586 C CA . GLY A 1 130 ? 8.059 7.789 24.112 1.00 19.47 130 GLY X CA 1
ATOM 1587 C C . GLY A 1 130 ? 7.368 8.506 22.971 1.00 23.73 130 GLY X C 1
ATOM 1588 O O . GLY A 1 130 ? 6.580 7.897 22.247 1.00 28.63 130 GLY X O 1
ATOM 1592 N N . SER A 1 131 ? 7.654 9.793 22.799 1.00 21.57 131 SER X N 1
ATOM 1593 C CA . SER A 1 131 ? 6.977 10.579 21.781 1.00 22.69 131 SER X CA 1
ATOM 1594 C C . SER A 1 131 ? 7.341 10.079 20.396 1.00 21.75 131 SER X C 1
ATOM 1595 O O . SER A 1 131 ? 8.483 9.685 20.157 1.00 20.94 131 SER X O 1
ATOM 1603 N N . GLN A 1 132 ? 6.371 10.101 19.489 1.00 20.11 132 GLN X N 1
ATOM 1604 C CA . GLN A 1 132 ? 6.674 9.850 18.081 1.00 17.35 132 GLN X CA 1
ATOM 1605 C C . GLN A 1 132 ? 7.164 11.129 17.418 1.00 16.75 132 GLN X C 1
ATOM 1606 O O . GLN A 1 132 ? 6.584 12.212 17.593 1.00 17.64 132 GLN X O 1
ATOM 1620 N N . VAL A 1 133 ? 8.235 10.987 16.646 1.00 17.61 133 VAL X N 1
ATOM 1621 C CA . VAL A 1 133 ? 8.837 12.093 15.929 1.00 16.00 133 VAL X CA 1
ATOM 1622 C C . VAL A 1 133 ? 8.848 11.710 14.460 1.00 16.52 133 VAL X C 1
ATOM 1623 O O . VAL A 1 133 ? 9.455 10.710 14.101 1.00 18.85 133 VAL X O 1
ATOM 1636 N N . ALA A 1 134 ? 8.169 12.494 13.627 1.00 16.15 134 ALA X N 1
ATOM 1637 C CA . ALA A 1 134 ? 8.044 12.169 12.209 1.00 15.96 134 ALA X CA 1
ATOM 1638 C C . ALA A 1 134 ? 9.187 12.794 11.422 1.00 14.54 134 ALA X C 1
ATOM 1639 O O . ALA A 1 134 ? 9.563 13.950 11.670 1.00 16.44 134 ALA X O 1
ATOM 1646 N N . VAL A 1 135 ? 9.723 12.024 10.479 1.00 16.06 135 VAL X N 1
ATOM 1647 C CA . VAL A 1 135 ? 10.769 12.485 9.591 1.00 17.44 135 VAL X CA 1
ATOM 1648 C C . VAL A 1 135 ? 10.531 11.943 8.179 1.00 19.16 135 VAL X C 1
ATOM 1649 O O . VAL A 1 135 ? 9.850 10.931 7.996 1.00 17.41 135 VAL X O 1
ATOM 1662 N N . PRO A 1 136 ? 11.107 12.603 7.168 1.00 16.04 136 PRO X N 1
ATOM 1663 C CA . PRO A 1 136 ? 11.029 12.051 5.807 1.00 16.73 136 PRO X CA 1
ATOM 1664 C C . PRO A 1 136 ? 11.641 10.662 5.700 1.00 19.47 136 PRO X C 1
ATOM 1665 O O . PRO A 1 136 ? 12.613 10.383 6.405 1.00 18.16 136 PRO X O 1
ATOM 1676 N N . ASN A 1 137 ? 11.135 9.820 4.797 1.00 18.16 137 ASN X N 1
ATOM 1677 C CA . ASN A 1 137 ? 11.614 8.436 4.725 1.00 16.45 137 ASN X CA 1
ATOM 1678 C C . ASN A 1 137 ? 12.575 8.117 3.575 1.00 17.83 137 ASN X C 1
ATOM 1679 O O . ASN A 1 137 ? 13.001 6.976 3.436 1.00 23.92 137 ASN X O 1
ATOM 1690 N N . ASP A 1 138 ? 12.934 9.111 2.776 1.00 19.13 138 ASP X N 1
ATOM 1691 C CA . ASP A 1 138 ? 13.910 8.886 1.710 1.00 18.17 138 ASP X CA 1
ATOM 1692 C C . ASP A 1 138 ? 15.309 9.009 2.321 1.00 22.62 138 ASP X C 1
ATOM 1693 O O . ASP A 1 138 ? 15.509 9.769 3.271 1.00 19.54 138 ASP X O 1
ATOM 1702 N N . PRO A 1 139 ? 16.287 8.248 1.806 1.00 18.39 139 PRO X N 1
ATOM 1703 C CA . PRO A 1 139 ? 17.553 8.120 2.558 1.00 18.46 139 PRO X CA 1
ATOM 1704 C C . PRO A 1 139 ? 18.266 9.416 2.904 1.00 18.69 139 PRO X C 1
ATOM 1705 O O . PRO A 1 139 ? 18.770 9.520 4.036 1.00 19.58 139 PRO X O 1
ATOM 1716 N N . THR A 1 140 ? 18.337 10.381 1.993 1.00 17.53 140 THR X N 1
ATOM 1717 C CA . THR A 1 140 ? 19.149 11.554 2.286 1.00 17.50 140 THR X CA 1
ATOM 1718 C C . THR A 1 140 ? 18.399 12.538 3.191 1.00 16.77 140 THR X C 1
ATOM 1719 O O . THR A 1 140 ? 19.024 13.193 4.030 1.00 17.92 140 THR X O 1
ATOM 1730 N N . ASN A 1 141 ? 17.081 12.646 3.064 1.00 16.10 141 ASN X N 1
ATOM 1731 C CA . ASN A 1 141 ? 16.386 13.597 3.937 1.00 17.06 141 ASN X CA 1
ATOM 1732 C C . ASN A 1 141 ? 16.127 12.964 5.289 1.00 18.64 141 ASN X C 1
ATOM 1733 O O . ASN A 1 141 ? 16.079 13.667 6.297 1.00 16.68 141 ASN X O 1
ATOM 1744 N N . LEU A 1 142 ? 16.011 11.642 5.319 1.00 16.52 142 LEU X N 1
ATOM 1745 C CA . LEU A 1 142 ? 16.013 10.919 6.580 1.00 15.14 142 LEU X CA 1
ATOM 1746 C C . LEU A 1 142 ? 17.328 11.173 7.325 1.00 17.11 142 LEU X C 1
ATOM 1747 O O . LEU A 1 142 ? 17.330 11.532 8.510 1.00 16.61 142 LEU X O 1
ATOM 1763 N N . GLY A 1 143 ? 18.446 10.981 6.631 1.00 19.06 143 GLY X N 1
ATOM 1764 C CA . GLY A 1 143 ? 19.751 11.135 7.248 1.00 16.88 143 GLY X CA 1
ATOM 1765 C C . GLY A 1 143 ? 19.897 12.541 7.763 1.00 16.09 143 GLY X C 1
ATOM 1766 O O . GLY A 1 143 ? 20.320 12.778 8.886 1.00 14.94 143 GLY X O 1
ATOM 1770 N N . ARG A 1 144 ? 19.499 13.481 6.924 1.00 16.96 144 ARG X N 1
ATOM 1771 C CA . ARG A 1 144 ? 19.526 14.889 7.261 1.00 16.13 144 ARG X CA 1
ATOM 1772 C C . ARG A 1 144 ? 18.741 15.215 8.536 1.00 15.77 144 ARG X C 1
ATOM 1773 O O . ARG A 1 144 ? 19.186 16.006 9.370 1.00 16.98 144 ARG X O 1
ATOM 1794 N N . SER A 1 145 ? 17.553 14.627 8.648 1.00 15.32 145 SER X N 1
ATOM 1795 C CA . SER A 1 145 ? 16.696 14.813 9.815 1.00 16.10 145 SER X CA 1
ATOM 1796 C C . SER A 1 145 ? 17.313 14.233 11.059 1.00 16.82 145 SER X C 1
ATOM 1797 O O . SER A 1 145 ? 17.274 14.852 12.122 1.00 18.59 145 SER X O 1
ATOM 1805 N N . LEU A 1 146 ? 17.891 13.048 10.943 1.00 17.92 146 LEU X N 1
ATOM 1806 C CA . LEU A 1 146 ? 18.544 12.443 12.102 1.00 16.74 146 LEU X CA 1
ATOM 1807 C C . LEU A 1 146 ? 19.751 13.268 12.544 1.00 17.55 146 LEU X C 1
ATOM 1808 O O . LEU A 1 146 ? 19.996 13.425 13.745 1.00 17.09 146 LEU X O 1
ATOM 1824 N N . LEU A 1 147 ? 20.504 13.819 11.591 1.00 16.64 147 LEU X N 1
ATOM 1825 C CA . LEU A 1 147 ? 21.620 14.687 11.950 1.00 15.90 147 LEU X CA 1
ATOM 1826 C C . LEU A 1 147 ? 21.123 15.928 12.696 1.00 17.31 147 LEU X C 1
ATOM 1827 O O . LEU A 1 147 ? 21.782 16.396 13.616 1.00 19.26 147 LEU X O 1
ATOM 1843 N N . LEU A 1 148 ? 19.946 16.433 12.317 1.00 17.79 148 LEU X N 1
ATOM 1844 C CA . LEU A 1 148 ? 19.385 17.602 12.987 1.00 15.84 148 LEU X CA 1
ATOM 1845 C C . LEU A 1 148 ? 18.957 17.247 14.417 1.00 17.96 148 LEU X C 1
ATOM 1846 O O . LEU A 1 148 ? 19.207 18.017 15.357 1.00 16.62 148 LEU X O 1
ATOM 1862 N N . LEU A 1 149 ? 18.338 16.079 14.582 1.00 14.92 149 LEU X N 1
ATOM 1863 C CA . LEU A 1 149 ? 17.919 15.611 15.899 1.00 13.47 149 LEU X CA 1
ATOM 1864 C C . LEU A 1 149 ? 19.137 15.395 16.798 1.00 17.29 149 LEU X C 1
ATOM 1865 O O . LEU A 1 149 ? 19.056 15.580 18.019 1.00 17.47 149 LEU X O 1
ATOM 1881 N N . GLN A 1 150 ? 20.256 15.004 16.195 1.00 15.91 150 GLN X N 1
ATOM 1882 C CA . GLN A 1 150 ? 21.501 14.843 16.948 1.00 17.63 150 GLN X CA 1
ATOM 1883 C C . GLN A 1 150 ? 22.055 16.217 17.336 1.00 18.38 150 GLN X C 1
ATOM 1884 O O . GLN A 1 150 ? 22.504 16.427 18.467 1.00 18.87 150 GLN X O 1
ATOM 1898 N N . LYS A 1 151 ? 22.026 17.148 16.387 1.00 18.52 151 LYS X N 1
ATOM 1899 C CA . LYS A 1 151 ? 22.512 18.499 16.624 1.00 19.38 151 LYS X CA 1
ATOM 1900 C C . LYS A 1 151 ? 21.826 19.154 17.823 1.00 23.04 151 LYS X C 1
ATOM 1901 O O . LYS A 1 151 ? 22.475 19.862 18.600 1.00 22.55 151 LYS X O 1
ATOM 1920 N N . VAL A 1 152 ? 20.521 18.942 17.963 1.00 18.75 152 VAL X N 1
ATOM 1921 C CA . VAL A 1 152 ? 19.787 19.561 19.068 1.00 17.26 152 VAL X CA 1
ATOM 1922 C C . VAL A 1 152 ? 19.805 18.679 20.316 1.00 20.87 152 VAL X C 1
ATOM 1923 O O . VAL A 1 152 ? 19.156 18.999 21.314 1.00 24.70 152 VAL X O 1
ATOM 1936 N N . GLY A 1 153 ? 20.547 17.574 20.257 1.00 18.64 153 GLY X N 1
ATOM 1937 C CA . GLY A 1 153 ? 20.850 16.779 21.444 1.00 17.90 153 GLY X CA 1
ATOM 1938 C C . GLY A 1 153 ? 19.843 15.714 21.859 1.00 21.90 153 GLY X C 1
ATOM 1939 O O . GLY A 1 153 ? 19.942 15.150 22.957 1.00 22.34 153 GLY X O 1
ATOM 1943 N N . LEU A 1 154 ? 18.873 15.426 20.997 1.00 19.55 154 LEU X N 1
ATOM 1944 C CA . LEU A 1 154 ? 17.845 14.457 21.331 1.00 19.08 154 LEU X CA 1
ATOM 1945 C C . LEU A 1 154 ? 18.350 13.027 21.180 1.00 21.38 154 LEU X C 1
ATOM 1946 O O . LEU A 1 154 ? 17.936 12.135 21.921 1.00 22.40 154 LEU X O 1
ATOM 1962 N N . ILE A 1 155 ? 19.263 12.819 20.240 1.00 21.87 155 ILE X N 1
ATOM 1963 C CA . ILE A 1 155 ? 19.811 11.498 19.980 1.00 16.48 155 ILE X CA 1
ATOM 1964 C C . ILE A 1 155 ? 21.303 11.608 19.711 1.00 19.30 155 ILE X C 1
ATOM 1965 O O . ILE A 1 155 ? 21.827 12.698 19.448 1.00 21.35 155 ILE X O 1
ATOM 1981 N N . LYS A 1 156 ? 21.988 10.474 19.759 1.00 19.79 156 LYS X N 1
ATOM 1982 C CA . LYS A 1 156 ? 23.356 10.399 19.284 1.00 19.83 156 LYS X CA 1
ATOM 1983 C C . LYS A 1 156 ? 23.457 9.269 18.281 1.00 20.72 156 LYS X C 1
ATOM 1984 O O . LYS A 1 156 ? 22.858 8.204 18.463 1.00 23.57 156 LYS X O 1
ATOM 2003 N N . LEU A 1 157 ? 24.206 9.527 17.219 1.00 20.74 157 LEU X N 1
ATOM 2004 C CA . LEU A 1 157 ? 24.420 8.568 16.151 1.00 22.77 157 LEU X CA 1
ATOM 2005 C C . LEU A 1 157 ? 25.820 7.964 16.190 1.00 23.94 157 LEU X C 1
ATOM 2006 O O . LEU A 1 157 ? 26.768 8.576 16.698 1.00 26.04 157 LEU X O 1
ATOM 2022 N N . LYS A 1 158 ? 25.928 6.772 15.617 1.00 23.71 158 LYS X N 1
ATOM 2023 C CA . LYS A 1 158 ? 27.213 6.103 15.421 1.00 24.47 158 LYS X CA 1
ATOM 2024 C C . LYS A 1 158 ? 28.190 6.980 14.658 1.00 32.77 158 LYS X C 1
ATOM 2025 O O . LYS A 1 158 ? 27.800 7.832 13.862 1.00 27.76 158 LYS X O 1
ATOM 2044 N N . ASP A 1 159 ? 29.475 6.752 14.878 1.00 38.52 159 ASP X N 1
ATOM 2045 C CA . ASP A 1 159 ? 30.484 7.448 14.100 1.00 35.71 159 ASP X CA 1
ATOM 2046 C C . ASP A 1 159 ? 30.484 6.945 12.663 1.00 29.46 159 ASP X C 1
ATOM 2047 O O . ASP A 1 159 ? 30.059 5.816 12.381 1.00 34.72 159 ASP X O 1
ATOM 2056 N N . GLY A 1 160 ? 30.915 7.812 11.749 1.00 32.33 160 GLY X N 1
ATOM 2057 C CA . GLY A 1 160 ? 31.139 7.439 10.365 1.00 29.71 160 GLY X CA 1
ATOM 2058 C C . GLY A 1 160 ? 29.905 7.363 9.486 1.00 32.13 160 GLY X C 1
ATOM 2059 O O . GLY A 1 160 ? 29.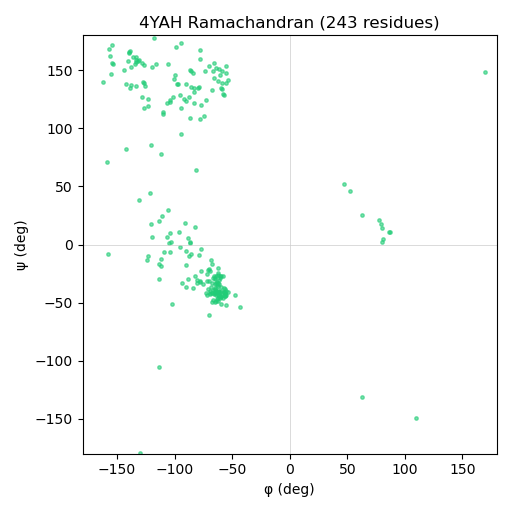970 6.821 8.388 1.00 37.17 160 GLY X O 1
ATOM 2063 N N . VAL A 1 161 ? 28.781 7.903 9.948 1.00 27.27 161 VAL X N 1
ATOM 2064 C CA . VAL A 1 161 ? 27.542 7.788 9.181 1.00 25.12 161 VAL X CA 1
ATOM 2065 C C . VAL A 1 161 ? 27.486 8.743 7.994 1.00 24.48 161 VAL X C 1
ATOM 2066 O O . VAL A 1 161 ? 26.740 8.503 7.049 1.00 27.04 161 VAL X O 1
ATOM 2079 N N . GLY A 1 162 ? 28.251 9.827 8.053 1.00 25.65 162 GLY X N 1
ATOM 2080 C CA . GLY A 1 162 ? 28.258 10.815 6.993 1.00 27.15 162 GLY X CA 1
ATOM 2081 C C . GLY A 1 162 ? 26.884 11.451 6.855 1.00 25.41 162 GLY X C 1
ATOM 2082 O O . GLY A 1 162 ? 26.273 11.857 7.860 1.00 27.15 162 GLY X O 1
ATOM 2086 N N . LEU A 1 163 ? 26.394 11.506 5.618 1.00 26.22 163 LEU X N 1
ATOM 2087 C CA . LEU A 1 163 ? 25.088 12.095 5.318 1.00 26.03 163 LEU X CA 1
ATOM 2088 C C . LEU A 1 163 ? 23.948 11.095 5.373 1.00 26.53 163 LEU X C 1
ATOM 2089 O O . LEU A 1 163 ? 22.786 11.486 5.243 1.00 23.42 163 LEU X O 1
ATOM 2105 N N . LEU A 1 164 ? 24.271 9.817 5.557 1.00 21.98 164 LEU X N 1
ATOM 2106 C CA . LEU A 1 164 ? 23.276 8.763 5.418 1.00 23.52 164 LEU X CA 1
ATOM 2107 C C . LEU A 1 164 ? 23.080 7.914 6.682 1.00 22.84 164 LEU X C 1
ATOM 2108 O O . LEU A 1 164 ? 22.949 6.695 6.608 1.00 22.12 164 LEU X O 1
ATOM 2124 N N . PRO A 1 165 ? 22.999 8.560 7.849 1.00 19.89 165 PRO X N 1
ATOM 2125 C CA . PRO A 1 165 ? 22.577 7.728 8.977 1.00 22.53 165 PRO X CA 1
ATOM 2126 C C . PRO A 1 165 ? 21.151 7.188 8.795 1.00 22.55 165 PRO X C 1
ATOM 2127 O O . PRO A 1 165 ? 20.328 7.819 8.123 1.00 19.88 165 PRO X O 1
ATOM 2138 N N . THR A 1 166 ? 20.880 6.031 9.393 1.00 21.76 166 THR X N 1
ATOM 2139 C CA . THR A 1 166 ? 19.524 5.494 9.495 1.00 20.31 166 THR X CA 1
ATOM 2140 C C . THR A 1 166 ? 19.140 5.373 10.956 1.00 18.96 166 THR X C 1
ATOM 2141 O O . THR A 1 166 ? 19.950 5.648 11.837 1.00 20.47 166 THR X O 1
ATOM 2152 N N . VAL A 1 167 ? 17.914 4.950 11.222 1.00 20.37 167 VAL X N 1
ATOM 2153 C CA . VAL A 1 167 ? 17.477 4.795 12.602 1.00 21.17 167 VAL X CA 1
ATOM 2154 C C . VAL A 1 167 ? 18.294 3.710 13.300 1.00 21.51 167 VAL X C 1
ATOM 2155 O O . VAL A 1 167 ? 18.488 3.756 14.511 1.00 21.84 167 VAL X O 1
ATOM 2168 N N . LEU A 1 168 ? 18.800 2.746 12.543 1.00 21.96 168 LEU X N 1
ATOM 2169 C CA . LEU A 1 168 ? 19.686 1.725 13.115 1.00 21.81 168 LEU X CA 1
ATOM 2170 C C . LEU A 1 168 ? 20.981 2.295 13.695 1.00 24.60 168 LEU X C 1
ATOM 2171 O O . LEU A 1 168 ? 21.633 1.648 14.513 1.00 26.59 168 LEU X O 1
ATOM 2187 N N . ASP A 1 169 ? 21.348 3.500 13.276 1.00 20.53 169 ASP X N 1
ATOM 2188 C CA . ASP A 1 169 ? 22.565 4.167 13.747 1.00 21.43 169 ASP X CA 1
ATOM 2189 C C . ASP A 1 169 ? 22.373 4.977 15.039 1.00 24.54 169 ASP X C 1
ATOM 2190 O O . ASP A 1 169 ? 23.304 5.615 15.514 1.00 22.47 169 ASP X O 1
ATOM 2199 N N . VAL A 1 170 ? 21.166 4.966 15.591 1.00 21.90 170 VAL X N 1
ATOM 2200 C CA . VAL A 1 170 ? 20.901 5.691 16.822 1.00 21.95 170 VAL X CA 1
ATOM 2201 C C . VAL A 1 170 ? 21.480 4.885 17.963 1.00 25.29 170 VAL X C 1
ATOM 2202 O O . VAL A 1 170 ? 21.071 3.742 18.181 1.00 27.77 170 VAL X O 1
ATOM 2215 N N . VAL A 1 171 ? 22.418 5.486 18.693 1.00 26.90 171 VAL X N 1
ATOM 2216 C CA . VAL A 1 171 ? 23.085 4.785 19.793 1.00 24.68 171 VAL X CA 1
ATOM 2217 C C . VAL A 1 171 ? 22.737 5.343 21.168 1.00 33.55 171 VAL X C 1
ATOM 2218 O O . VAL A 1 171 ? 22.943 4.664 22.170 1.00 29.30 171 VAL X O 1
ATOM 2231 N N . GLU A 1 172 ? 22.227 6.570 21.213 1.00 19.96 172 GLU X N 1
ATOM 2232 C CA . GLU A 1 172 ? 21.661 7.139 22.425 1.00 21.88 172 GLU X CA 1
ATOM 2233 C C . GLU A 1 172 ? 20.326 7.780 22.082 1.00 20.98 172 GLU X C 1
ATOM 2234 O O . GLU A 1 172 ? 20.188 8.459 21.055 1.00 23.23 172 GLU X O 1
ATOM 2246 N N . ASN A 1 173 ? 19.352 7.536 22.942 1.00 21.53 173 ASN X N 1
ATOM 2247 C CA . ASN A 1 173 ? 17.990 8.012 22.753 1.00 19.83 173 ASN X CA 1
ATOM 2248 C C . ASN A 1 173 ? 17.335 8.007 24.127 1.00 22.09 173 ASN X C 1
ATOM 2249 O O . ASN A 1 173 ? 16.471 7.181 24.418 1.00 21.85 173 ASN X O 1
ATOM 2260 N N . PRO A 1 174 ? 17.762 8.936 24.984 1.00 19.71 174 PRO X N 1
ATOM 2261 C CA . PRO A 1 174 ? 17.346 8.880 26.399 1.00 24.34 174 PRO X CA 1
ATOM 2262 C C . PRO A 1 174 ? 15.852 9.090 26.651 1.00 25.13 174 PRO X C 1
ATOM 2263 O O . PRO A 1 174 ? 15.338 8.588 27.650 1.00 23.78 174 PRO X O 1
ATOM 2274 N N . LYS A 1 175 ? 15.163 9.813 25.775 1.00 19.73 175 LYS X N 1
ATOM 2275 C CA . LYS A 1 175 ? 13.721 9.985 25.898 1.00 21.08 175 LYS X CA 1
ATOM 2276 C C . LYS A 1 175 ? 12.957 8.845 25.223 1.00 19.29 175 LYS X C 1
ATOM 2277 O O . LYS A 1 175 ? 11.725 8.853 25.218 1.00 21.45 175 LYS X O 1
ATOM 2296 N N . ASN A 1 176 ? 13.678 7.864 24.679 1.00 21.51 176 ASN X N 1
ATOM 2297 C CA . ASN A 1 176 ? 13.046 6.720 24.016 1.00 21.91 176 ASN X CA 1
ATOM 2298 C C . ASN A 1 176 ? 12.044 7.183 22.974 1.00 24.48 176 ASN X C 1
ATOM 2299 O O . ASN A 1 176 ? 10.919 6.689 22.906 1.00 23.96 176 ASN X O 1
ATOM 2310 N N . LEU A 1 177 ? 12.466 8.148 22.170 1.00 20.17 177 LEU X N 1
ATOM 2311 C CA . LEU A 1 177 ? 11.654 8.646 21.084 1.00 20.77 177 LEU X CA 1
ATOM 2312 C C . LEU A 1 177 ? 11.469 7.577 20.029 1.00 23.87 177 LEU X C 1
ATOM 2313 O O . LEU A 1 177 ? 12.342 6.742 19.824 1.00 21.87 177 LEU X O 1
ATOM 2329 N N . LYS A 1 178 ? 10.326 7.623 19.358 1.00 19.45 178 LYS X N 1
ATOM 2330 C CA . LYS A 1 178 ? 10.015 6.678 18.308 1.00 21.26 178 LYS X CA 1
ATOM 2331 C C . LYS A 1 178 ? 10.052 7.449 16.999 1.00 19.66 178 LYS X C 1
ATOM 2332 O O . LYS A 1 178 ? 9.239 8.341 16.777 1.00 21.36 178 LYS X O 1
ATOM 2351 N N . ILE A 1 179 ? 11.005 7.111 16.147 1.00 18.03 179 ILE X N 1
ATOM 2352 C CA . ILE A 1 179 ? 11.157 7.787 14.874 1.00 20.20 179 ILE X CA 1
ATOM 2353 C C . ILE A 1 179 ? 10.183 7.163 13.889 1.00 19.86 179 ILE X C 1
ATOM 2354 O O . ILE A 1 179 ? 10.213 5.957 13.661 1.00 23.13 179 ILE X O 1
ATOM 2370 N N . VAL A 1 180 ? 9.303 7.993 13.334 1.00 18.37 180 VAL X N 1
ATOM 2371 C CA . VAL A 1 180 ? 8.274 7.551 12.402 1.00 16.73 180 VAL X CA 1
ATOM 2372 C C . VAL A 1 180 ? 8.614 8.084 11.018 1.00 17.59 180 VAL X C 1
ATOM 2373 O O . VAL A 1 180 ? 8.565 9.279 10.796 1.00 19.08 180 VAL X O 1
ATOM 2386 N N . GLU A 1 181 ? 8.963 7.185 10.100 1.00 17.68 181 GLU X N 1
ATOM 2387 C CA . GLU A 1 181 ? 9.386 7.584 8.763 1.00 17.05 181 GLU X CA 1
ATOM 2388 C C . GLU A 1 181 ? 8.190 7.667 7.836 1.00 20.04 181 GLU X C 1
ATOM 2389 O O . GLU A 1 181 ? 7.463 6.694 7.684 1.00 21.10 181 GLU X O 1
ATOM 2401 N N . LEU A 1 182 ? 7.992 8.834 7.223 1.00 17.68 182 LEU X N 1
ATOM 2402 C CA . LEU A 1 182 ? 6.844 9.072 6.339 1.00 18.02 182 LEU X CA 1
ATOM 2403 C C . LEU A 1 182 ? 7.308 9.628 5.013 1.00 21.07 182 LEU X C 1
ATOM 2404 O O . LEU A 1 182 ? 8.369 10.237 4.914 1.00 18.78 182 LEU X O 1
ATOM 2420 N N . GLU A 1 183 ? 6.495 9.439 3.985 1.00 19.76 183 GLU X N 1
ATOM 2421 C CA . GLU A 1 183 ? 6.742 10.110 2.714 1.00 19.67 183 GLU X CA 1
ATOM 2422 C C . GLU A 1 183 ? 6.740 11.628 2.927 1.00 20.79 183 GLU X C 1
ATOM 2423 O O . GLU A 1 183 ? 5.840 12.157 3.580 1.00 18.20 183 GLU X O 1
ATOM 2435 N N . ALA A 1 184 ? 7.730 12.322 2.366 1.00 18.26 184 ALA X N 1
ATOM 2436 C CA . ALA A 1 184 ? 7.917 13.745 2.631 1.00 17.35 184 ALA X CA 1
ATOM 2437 C C . ALA A 1 184 ? 6.620 14.573 2.525 1.00 16.08 184 ALA X C 1
ATOM 2438 O O . ALA A 1 184 ? 6.379 15.435 3.365 1.00 16.56 184 ALA X O 1
ATOM 2445 N N . PRO A 1 185 ? 5.781 14.340 1.495 1.00 17.63 185 PRO X N 1
ATOM 2446 C CA . PRO A 1 185 ? 4.583 15.186 1.390 1.00 17.53 185 PRO X CA 1
ATOM 2447 C C . PRO A 1 185 ? 3.552 14.955 2.483 1.00 17.81 185 PRO X C 1
ATOM 2448 O O . PRO A 1 185 ? 2.646 15.763 2.611 1.00 17.92 185 PRO X O 1
ATOM 2459 N N . GLN A 1 186 ? 3.687 13.866 3.236 1.00 15.95 186 GLN X N 1
ATOM 2460 C CA . GLN A 1 186 ? 2.742 13.539 4.294 1.00 16.88 186 GLN X CA 1
ATOM 2461 C C . GLN A 1 186 ? 3.111 14.222 5.589 1.00 16.92 186 GLN X C 1
ATOM 2462 O O . GLN A 1 186 ? 2.333 14.174 6.542 1.00 16.84 186 GLN X O 1
ATOM 2476 N N . LEU A 1 187 ? 4.281 14.849 5.641 1.00 15.31 187 LEU X N 1
ATOM 2477 C CA . LEU A 1 187 ? 4.758 15.356 6.935 1.00 13.19 187 LEU X CA 1
ATOM 2478 C C . LEU A 1 187 ? 3.877 16.509 7.485 1.00 16.10 187 LEU X C 1
ATOM 2479 O O . LEU A 1 187 ? 3.585 16.535 8.673 1.00 14.82 187 LEU X O 1
ATOM 2495 N N . PRO A 1 188 ? 3.392 17.431 6.632 1.00 16.07 188 PRO X N 1
ATOM 2496 C CA . PRO A 1 188 ? 2.506 18.464 7.212 1.00 14.27 188 PRO X CA 1
ATOM 2497 C C . PRO A 1 188 ? 1.254 17.901 7.912 1.00 14.88 188 PRO X C 1
ATOM 2498 O O . PRO A 1 188 ? 0.932 18.304 9.044 1.00 15.57 188 PRO X O 1
ATOM 2509 N N . ARG A 1 189 ? 0.557 16.964 7.286 1.00 14.83 189 ARG X N 1
ATOM 2510 C CA . ARG A 1 189 ? -0.661 16.437 7.904 1.00 17.76 189 ARG X CA 1
ATOM 2511 C C . ARG A 1 189 ? -0.313 15.573 9.133 1.00 17.37 189 ARG X C 1
ATOM 2512 O O . ARG A 1 189 ? -1.157 15.377 10.016 1.00 15.65 189 ARG X O 1
ATOM 2533 N N . SER A 1 190 ? 0.921 15.076 9.201 1.00 14.98 190 SER X N 1
ATOM 2534 C CA . SER A 1 190 ? 1.333 14.216 10.324 1.00 16.27 190 SER X CA 1
ATOM 2535 C C . SER A 1 190 ? 1.268 14.974 11.658 1.00 16.89 190 SER X C 1
ATOM 2536 O O . SER A 1 190 ? 1.113 14.376 12.738 1.00 17.31 190 SER X O 1
ATOM 2544 N N . LEU A 1 191 ? 1.369 16.295 11.586 1.00 14.53 191 LEU X N 1
ATOM 2545 C CA . LEU A 1 191 ? 1.351 17.133 12.789 1.00 16.22 191 LEU X CA 1
ATOM 2546 C C . LEU A 1 191 ? 0.066 17.003 13.587 1.00 17.49 191 LEU X C 1
ATOM 2547 O O . LEU A 1 191 ? 0.066 17.223 14.798 1.00 16.10 191 LEU X O 1
ATOM 2563 N N . ASP A 1 192 ? -1.034 16.689 12.906 1.00 16.28 192 ASP X N 1
ATOM 2564 C CA . ASP A 1 192 ? -2.331 16.555 13.557 1.00 18.38 192 ASP X CA 1
ATOM 2565 C C . ASP A 1 192 ? -2.574 15.150 14.104 1.00 16.66 192 ASP X C 1
ATOM 2566 O O . ASP A 1 192 ? -3.563 14.924 14.796 1.00 17.38 192 ASP X O 1
ATOM 2575 N N . ASP A 1 193 ? -1.711 14.194 13.770 1.00 16.22 193 ASP X N 1
ATOM 2576 C CA . ASP A 1 193 ? -1.869 12.832 14.271 1.00 20.09 193 ASP X CA 1
ATOM 2577 C C . ASP A 1 193 ? -1.750 12.847 15.797 1.00 18.42 193 ASP X C 1
ATOM 2578 O O . ASP A 1 193 ? -0.902 13.556 16.353 1.00 18.76 193 ASP X O 1
ATOM 2587 N N . ALA A 1 194 ? -2.580 12.049 16.464 1.00 19.06 194 ALA X N 1
ATOM 2588 C CA . ALA A 1 194 ? -2.697 12.134 17.913 1.00 18.80 194 ALA X CA 1
ATOM 2589 C C . ALA A 1 194 ? -1.400 11.818 18.627 1.00 20.56 194 ALA X C 1
ATOM 2590 O O . ALA A 1 194 ? -1.185 12.293 19.740 1.00 22.05 194 ALA X O 1
ATOM 2597 N N . GLN A 1 195 ? -0.533 11.024 18.013 1.00 21.84 195 GLN X N 1
ATOM 2598 C CA . GLN A 1 195 ? 0.712 10.624 18.674 1.00 25.15 195 GLN X CA 1
ATOM 2599 C C . GLN A 1 195 ? 1.979 11.354 18.178 1.00 21.16 195 GLN X C 1
ATOM 2600 O O . GLN A 1 195 ? 3.045 11.191 18.767 1.00 20.97 195 GLN X O 1
ATOM 2614 N N . ILE A 1 196 ? 1.868 12.167 17.125 1.00 19.03 196 ILE X N 1
ATOM 2615 C CA . ILE A 1 196 ? 3.053 12.839 16.576 1.00 17.82 196 ILE X CA 1
ATOM 2616 C C . ILE A 1 196 ? 3.325 14.155 17.299 1.00 18.33 196 ILE X C 1
ATOM 2617 O O . ILE A 1 196 ? 2.599 15.136 17.149 1.00 16.95 196 ILE X O 1
ATOM 2633 N N . ALA A 1 197 ? 4.393 14.159 18.094 1.00 17.58 197 ALA X N 1
ATOM 2634 C CA . ALA A 1 197 ? 4.731 15.294 18.937 1.00 18.86 197 ALA X CA 1
ATOM 2635 C C . ALA A 1 197 ? 5.632 16.310 18.266 1.00 18.29 197 ALA X C 1
ATOM 2636 O O . ALA A 1 197 ? 5.728 17.461 18.704 1.00 19.86 197 ALA X O 1
ATOM 2643 N N . LEU A 1 198 ? 6.278 15.875 17.189 1.00 15.58 198 LEU X N 1
ATOM 2644 C CA . LEU A 1 198 ? 7.334 16.633 16.554 1.00 16.02 198 LEU X CA 1
ATOM 2645 C C . LEU A 1 198 ? 7.512 16.0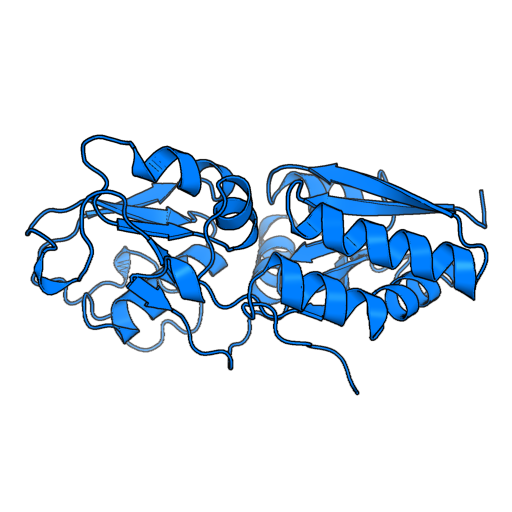73 15.151 1.00 15.65 198 LEU X C 1
ATOM 2646 O O . LEU A 1 198 ? 7.430 14.864 14.961 1.00 16.44 198 LEU X O 1
ATOM 2662 N N . ALA A 1 199 ? 7.719 16.958 14.182 1.00 16.91 199 ALA X N 1
ATOM 2663 C CA . ALA A 1 199 ? 7.997 16.539 12.802 1.00 15.53 199 ALA X CA 1
ATOM 2664 C C . ALA A 1 199 ? 9.092 17.395 12.177 1.00 17.08 199 ALA X C 1
ATOM 2665 O O . ALA A 1 199 ? 9.052 18.622 12.265 1.00 16.82 199 ALA X O 1
ATOM 2672 N N . VAL A 1 200 ? 10.040 16.744 11.514 1.00 17.34 200 VAL X N 1
ATOM 2673 C CA . VAL A 1 200 ? 11.038 17.449 10.715 1.00 14.94 200 VAL X CA 1
ATOM 2674 C C . VAL A 1 200 ? 10.503 17.469 9.287 1.00 15.25 200 VAL X C 1
ATOM 2675 O O . VAL A 1 200 ? 10.300 16.420 8.691 1.00 17.95 200 VAL X O 1
ATOM 2688 N N . ILE A 1 201 ? 10.259 18.668 8.773 1.00 14.28 201 ILE X N 1
ATOM 2689 C CA . ILE A 1 201 ? 9.501 18.844 7.538 1.00 14.68 201 ILE X CA 1
ATOM 2690 C C . ILE A 1 201 ? 10.255 19.718 6.548 1.00 14.99 201 ILE X C 1
ATOM 2691 O O . ILE A 1 201 ? 10.657 20.830 6.876 1.00 17.36 201 ILE X O 1
ATOM 2707 N N . ASN A 1 202 ? 10.440 19.221 5.327 1.00 17.72 202 ASN X N 1
ATOM 2708 C CA . ASN A 1 202 ? 11.003 20.058 4.285 1.00 16.58 202 ASN X CA 1
ATOM 2709 C C . ASN A 1 202 ? 10.193 21.328 4.122 1.00 17.18 202 ASN X C 1
ATOM 2710 O O . ASN A 1 202 ? 8.976 21.301 4.102 1.00 15.50 202 ASN X O 1
ATOM 2721 N N . THR A 1 203 ? 10.878 22.441 3.944 1.00 17.25 203 THR X N 1
ATOM 2722 C CA . THR A 1 203 ? 10.194 23.708 3.788 1.00 17.56 203 THR X CA 1
ATOM 2723 C C . THR A 1 203 ? 9.250 23.710 2.589 1.00 17.89 203 THR X C 1
ATOM 2724 O O . THR A 1 203 ? 8.252 24.421 2.621 1.00 17.56 203 THR X O 1
ATOM 2735 N N . THR A 1 204 ? 9.553 22.884 1.578 1.00 15.60 204 THR X N 1
ATOM 2736 C CA . THR A 1 204 ? 8.650 22.609 0.440 1.00 18.68 204 THR X CA 1
ATOM 2737 C C . THR A 1 204 ? 7.205 22.405 0.897 1.00 17.17 204 THR X C 1
ATOM 2738 O O . THR A 1 204 ? 6.272 23.035 0.411 1.00 18.62 204 THR X O 1
ATOM 2749 N N . TYR A 1 205 ? 7.058 21.484 1.841 1.00 15.78 205 TYR X N 1
ATOM 2750 C CA . TYR A 1 205 ? 5.751 21.055 2.320 1.00 16.01 205 TYR X CA 1
ATOM 2751 C C . TYR A 1 205 ? 5.291 21.834 3.550 1.00 17.10 205 TYR X C 1
ATOM 2752 O O . TYR A 1 205 ? 4.099 22.094 3.677 1.00 18.38 205 TYR X O 1
ATOM 2770 N N . ALA A 1 206 ? 6.211 22.247 4.425 1.00 16.19 206 ALA X N 1
ATOM 2771 C CA . ALA A 1 206 ? 5.853 23.127 5.547 1.00 20.53 206 ALA X CA 1
ATOM 2772 C C . ALA A 1 206 ? 5.174 24.398 5.047 1.00 19.39 206 ALA X C 1
ATOM 2773 O O . ALA A 1 206 ? 4.203 24.888 5.634 1.00 20.62 206 ALA X O 1
ATOM 2780 N N . SER A 1 207 ? 5.662 24.916 3.927 1.00 18.24 207 SER X N 1
ATOM 2781 C CA . SER A 1 207 ? 5.128 26.158 3.385 1.00 20.34 207 SER X CA 1
ATOM 2782 C C . SER A 1 207 ? 3.693 25.983 2.855 1.00 23.58 207 SER X C 1
ATOM 2783 O O . SER A 1 207 ? 2.953 26.951 2.748 1.00 25.26 207 SER X O 1
ATOM 2791 N N . GLN A 1 208 ? 3.307 24.757 2.522 1.00 20.79 208 GLN X N 1
ATOM 2792 C CA . GLN A 1 208 ? 1.952 24.498 2.038 1.00 18.61 208 GLN X CA 1
ATOM 2793 C C . GLN A 1 208 ? 0.896 24.768 3.105 1.00 24.75 208 GLN X C 1
ATOM 2794 O O . GLN A 1 208 ? -0.236 25.101 2.768 1.00 24.23 208 GLN X O 1
ATOM 2808 N N . ILE A 1 209 ? 1.254 24.613 4.380 1.00 19.28 209 ILE X N 1
ATOM 2809 C CA . ILE A 1 209 ? 0.331 24.950 5.462 1.00 22.09 209 ILE X CA 1
ATOM 2810 C C . ILE A 1 209 ? 0.797 26.182 6.247 1.00 22.82 209 ILE X C 1
ATOM 2811 O O . ILE A 1 209 ? 0.432 26.380 7.412 1.00 24.53 209 ILE X O 1
ATOM 2827 N N . GLY A 1 210 ? 1.587 27.021 5.584 1.00 23.59 210 GLY X N 1
ATOM 2828 C CA . GLY A 1 210 ? 1.876 28.352 6.089 1.00 24.64 210 GLY X CA 1
ATOM 2829 C C . GLY A 1 210 ? 2.904 28.410 7.204 1.00 24.72 210 GLY X C 1
ATOM 2830 O O . GLY A 1 210 ? 2.955 29.384 7.959 1.00 29.41 210 GLY X O 1
ATOM 2834 N N . LEU A 1 211 ? 3.728 27.371 7.301 1.00 19.78 211 LEU X N 1
ATOM 2835 C CA . LEU A 1 211 ? 4.798 27.315 8.290 1.00 17.82 211 LEU X CA 1
ATOM 2836 C C . LEU A 1 211 ? 6.136 27.659 7.652 1.00 24.27 211 LEU X C 1
ATOM 2837 O O . LEU A 1 211 ? 6.402 27.282 6.509 1.00 20.87 211 LEU X O 1
ATOM 2853 N N . THR A 1 212 ? 6.962 28.379 8.395 1.00 18.97 212 THR X N 1
ATOM 2854 C CA . THR A 1 212 ? 8.347 28.634 8.002 1.00 20.42 212 THR X CA 1
ATOM 2855 C C . THR A 1 212 ? 9.268 28.415 9.184 1.00 20.86 212 THR X C 1
ATOM 2856 O O . THR A 1 212 ? 8.849 28.525 10.332 1.00 20.15 212 THR X O 1
ATOM 2867 N N . PRO A 1 213 ? 10.546 28.103 8.911 1.00 17.06 213 PRO X N 1
ATOM 2868 C CA . PRO A 1 213 ? 11.442 27.858 10.034 1.00 17.49 213 PRO X CA 1
ATOM 2869 C C . PRO A 1 213 ? 11.517 29.024 11.011 1.00 19.84 213 PRO X C 1
ATOM 2870 O O . PRO A 1 213 ? 11.468 28.790 12.224 1.00 23.04 213 PRO X O 1
ATOM 2881 N N . ALA A 1 214 ? 11.626 30.255 10.522 1.00 22.12 214 ALA X N 1
ATOM 2882 C CA . ALA A 1 214 ? 11.884 31.366 11.442 1.00 25.96 214 ALA X CA 1
ATOM 2883 C C . ALA A 1 214 ? 10.669 31.653 12.311 1.00 27.30 214 ALA X C 1
ATOM 2884 O O . ALA A 1 214 ? 10.813 32.090 13.446 1.00 28.40 214 ALA X O 1
ATOM 2891 N N . LYS A 1 215 ? 9.480 31.417 11.780 1.00 21.38 215 LYS X N 1
ATOM 2892 C CA . LYS A 1 215 ? 8.262 31.777 12.500 1.00 27.86 215 LYS X CA 1
ATOM 2893 C C . LYS A 1 215 ? 7.782 30.644 13.380 1.00 31.60 215 LYS X C 1
ATOM 2894 O O . LYS A 1 215 ? 7.296 30.877 14.480 1.00 29.94 215 LYS X O 1
ATOM 2913 N N . ASP A 1 216 ? 7.942 29.414 12.910 1.00 21.31 216 ASP X N 1
ATOM 2914 C CA . ASP A 1 216 ? 7.273 28.275 13.531 1.00 21.07 216 ASP X CA 1
ATOM 2915 C C . ASP A 1 216 ? 8.211 27.168 13.978 1.00 18.17 216 ASP X C 1
ATOM 2916 O O . ASP A 1 216 ? 7.820 26.290 14.759 1.00 19.14 216 ASP X O 1
ATOM 2925 N N . GLY A 1 217 ? 9.462 27.221 13.528 1.00 17.80 217 GLY X N 1
ATOM 2926 C CA . GLY A 1 217 ? 10.415 26.181 13.858 1.00 19.28 217 GLY X CA 1
ATOM 2927 C C . GLY A 1 217 ? 10.788 26.161 15.326 1.00 20.65 217 GLY X C 1
ATOM 2928 O O . GLY A 1 217 ? 11.067 27.195 15.918 1.00 26.04 217 GLY X O 1
ATOM 2932 N N . ILE A 1 218 ? 10.764 24.976 15.917 1.00 16.69 218 ILE X N 1
ATOM 2933 C CA . ILE A 1 218 ? 11.289 24.784 17.263 1.00 17.79 218 ILE X CA 1
ATOM 2934 C C . ILE A 1 218 ? 12.817 24.714 17.241 1.00 20.86 218 ILE X C 1
ATOM 2935 O O . ILE A 1 218 ? 13.487 25.097 18.195 1.00 20.58 218 ILE X O 1
ATOM 2951 N N . PHE A 1 219 ? 13.358 24.183 16.152 1.00 18.39 219 PHE X N 1
ATOM 2952 C CA . PHE A 1 219 ? 14.794 24.183 15.922 1.00 15.67 219 PHE X CA 1
ATOM 2953 C C . PHE A 1 219 ? 14.973 24.122 14.422 1.00 16.88 219 PHE X C 1
ATOM 2954 O O . PHE A 1 219 ? 14.071 23.676 13.723 1.00 16.17 219 PHE X O 1
ATOM 2971 N N . VAL A 1 220 ? 16.123 24.597 13.964 1.00 17.24 220 VAL X N 1
ATOM 2972 C CA . VAL A 1 220 ? 16.393 24.768 12.543 1.00 17.02 220 VAL X CA 1
ATOM 2973 C C . VAL A 1 220 ? 17.841 24.406 12.260 1.00 19.17 220 VAL X C 1
ATOM 2974 O O . VAL A 1 220 ? 18.746 24.718 13.030 1.00 17.72 220 VAL X O 1
ATOM 2987 N N . GLU A 1 221 ? 18.023 23.703 11.159 1.00 17.61 221 GLU X N 1
ATOM 2988 C CA . GLU A 1 221 ? 19.320 23.409 10.575 1.00 15.87 221 GLU X CA 1
ATOM 2989 C C . GLU A 1 221 ? 20.136 24.674 10.296 1.00 17.27 221 GLU X C 1
ATOM 2990 O O . GLU A 1 221 ? 19.545 25.707 9.972 1.00 18.78 221 GLU X O 1
ATOM 3002 N N . ASP A 1 222 ? 21.471 24.593 10.407 1.00 19.11 222 ASP X N 1
ATOM 3003 C CA . ASP A 1 222 ? 22.354 25.709 10.011 1.00 20.19 222 ASP X CA 1
ATOM 3004 C C . ASP A 1 222 ? 22.201 26.045 8.533 1.00 20.64 222 ASP X C 1
ATOM 3005 O O . ASP A 1 222 ? 21.994 25.156 7.727 1.00 20.85 222 ASP X O 1
ATOM 3014 N N . LYS A 1 223 ? 22.331 27.323 8.177 1.00 23.77 223 LYS X N 1
ATOM 3015 C CA . LYS A 1 223 ? 22.313 27.740 6.768 1.00 23.56 223 LYS X CA 1
ATOM 3016 C C . LYS A 1 223 ? 23.394 27.025 5.953 1.00 25.08 223 LYS X C 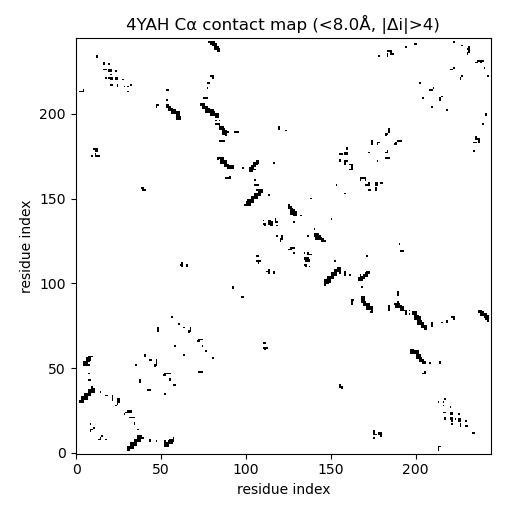1
ATOM 3017 O O . LYS A 1 223 ? 23.182 26.685 4.785 1.00 25.03 223 LYS X O 1
ATOM 3036 N N . GLU A 1 224 ? 24.555 26.823 6.564 1.00 21.38 224 GLU X N 1
ATOM 3037 C CA . GLU A 1 224 ? 25.646 26.110 5.912 1.00 21.81 224 GLU X CA 1
ATOM 3038 C C . GLU A 1 224 ? 25.415 24.610 5.942 1.00 22.45 224 GLU X C 1
ATOM 3039 O O . GLU A 1 224 ? 25.518 23.962 6.978 1.00 22.38 224 GLU X O 1
ATOM 3051 N N . SER A 1 225 ? 25.099 24.052 4.784 1.00 18.68 225 SER X N 1
ATOM 3052 C CA . SER A 1 225 ? 24.805 22.638 4.687 1.00 17.17 225 SER X CA 1
ATOM 3053 C C . SER A 1 225 ? 25.049 22.191 3.267 1.00 18.16 225 SER X C 1
ATOM 3054 O O . SER A 1 225 ? 25.219 23.022 2.396 1.00 19.97 225 SER X O 1
ATOM 3062 N N . PRO A 1 226 ? 25.064 20.876 3.040 1.00 14.69 226 PRO X N 1
ATOM 3063 C CA . PRO A 1 226 ? 25.229 20.403 1.665 1.00 15.27 226 PRO X CA 1
ATOM 3064 C C . PRO A 1 226 ? 23.941 20.385 0.854 1.00 17.37 226 PRO X C 1
ATOM 3065 O O . PRO A 1 226 ? 23.954 19.770 -0.212 1.00 17.98 226 PRO X O 1
ATOM 3076 N N . TYR A 1 227 ? 22.875 21.044 1.301 1.00 16.12 227 TYR X N 1
ATOM 3077 C CA . TYR A 1 227 ? 21.558 20.783 0.711 1.00 13.84 227 TYR X CA 1
ATOM 3078 C C . TYR A 1 227 ? 21.033 21.882 -0.213 1.00 15.44 227 TYR X C 1
ATOM 3079 O O . TYR A 1 227 ? 19.828 22.029 -0.383 1.00 13.79 227 TYR X O 1
ATOM 3097 N N . VAL A 1 228 ? 21.925 22.612 -0.884 1.00 16.64 228 VAL X N 1
ATOM 3098 C CA . VAL A 1 228 ? 21.457 23.575 -1.866 1.00 16.18 228 VAL X CA 1
ATOM 3099 C C . VAL A 1 228 ? 20.659 22.814 -2.928 1.00 15.50 228 VAL X C 1
ATOM 3100 O O . VAL A 1 228 ? 21.063 21.732 -3.365 1.00 15.35 228 VAL X O 1
ATOM 3113 N N . ASN A 1 229 ? 19.504 23.351 -3.297 1.00 15.44 229 ASN X N 1
ATOM 3114 C CA . ASN A 1 229 ? 18.666 22.732 -4.315 1.00 16.75 229 ASN X CA 1
ATOM 3115 C C . ASN A 1 229 ? 19.242 23.048 -5.704 1.00 16.13 229 ASN X C 1
ATOM 3116 O O . ASN A 1 229 ? 20.068 23.951 -5.853 1.00 14.86 229 ASN X O 1
ATOM 3127 N N . LEU A 1 230 ? 18.734 22.339 -6.715 1.00 14.70 230 LEU X N 1
ATOM 3128 C CA . LEU A 1 230 ? 19.340 22.298 -8.042 1.00 12.02 230 LEU X CA 1
ATOM 3129 C C . LEU A 1 230 ? 18.291 22.389 -9.131 1.00 16.13 230 LEU X C 1
ATOM 3130 O O . LEU A 1 230 ? 17.152 21.963 -8.946 1.00 16.98 230 LEU X O 1
ATOM 3146 N N . ILE A 1 231 ? 18.707 22.912 -10.279 1.00 14.75 231 ILE X N 1
ATOM 3147 C CA . ILE A 1 231 ? 18.001 22.699 -11.541 1.00 14.82 231 ILE X CA 1
ATOM 3148 C C . ILE A 1 231 ? 18.728 21.533 -12.173 1.00 16.07 231 ILE X C 1
ATOM 3149 O O . ILE A 1 231 ? 19.975 21.524 -12.228 1.00 14.76 231 ILE X O 1
ATOM 3165 N N . VAL A 1 232 ? 17.955 20.527 -12.575 1.00 14.30 232 VAL X N 1
ATOM 3166 C CA . VAL A 1 232 ? 18.475 19.268 -13.065 1.00 13.88 232 VAL X CA 1
ATOM 3167 C C . VAL A 1 232 ? 17.876 18.925 -14.422 1.00 15.01 232 VAL X C 1
ATOM 3168 O O . VAL A 1 232 ? 16.680 19.132 -14.649 1.00 16.89 232 VAL X O 1
ATOM 3181 N N . THR A 1 233 ? 18.722 18.393 -15.306 1.00 16.31 233 THR X N 1
ATOM 3182 C CA . THR A 1 233 ? 18.299 17.933 -16.631 1.00 16.92 233 THR X CA 1
ATOM 3183 C C . THR A 1 233 ? 18.812 16.529 -16.864 1.00 15.95 233 THR X C 1
ATOM 3184 O O . THR A 1 233 ? 19.499 15.965 -16.021 1.00 18.04 233 THR X O 1
ATOM 3195 N N . ARG A 1 234 ? 18.519 15.981 -18.042 1.00 15.35 234 ARG X N 1
ATOM 3196 C CA . ARG A 1 234 ? 19.179 14.756 -18.463 1.00 18.93 234 ARG X CA 1
ATOM 3197 C C . ARG A 1 234 ? 20.583 15.110 -18.945 1.00 19.78 234 ARG X C 1
ATOM 3198 O O . ARG A 1 234 ? 20.871 16.257 -19.270 1.00 18.57 234 ARG X O 1
ATOM 3219 N N . GLU A 1 235 ? 21.459 14.120 -18.962 1.00 19.65 235 GLU X N 1
ATOM 3220 C CA . GLU A 1 235 ? 22.777 14.288 -19.560 1.00 20.21 235 GLU X CA 1
ATOM 3221 C C . GLU A 1 235 ? 22.641 14.801 -20.990 1.00 19.10 235 GLU X C 1
ATOM 3222 O O . GLU A 1 235 ? 23.409 15.676 -21.416 1.00 22.13 235 GLU X O 1
ATOM 3234 N N . ASP A 1 236 ? 21.664 14.280 -21.728 1.00 21.76 236 ASP X N 1
ATOM 3235 C CA . ASP A 1 236 ? 21.584 14.588 -23.158 1.00 23.10 236 ASP X CA 1
ATOM 3236 C C . ASP A 1 236 ? 21.159 16.029 -23.454 1.00 25.49 236 ASP X C 1
ATOM 3237 O O . ASP A 1 236 ? 21.436 16.516 -24.543 1.00 25.72 236 ASP X O 1
ATOM 3246 N N . ASN A 1 237 ? 20.490 16.723 -22.528 1.00 17.54 237 ASN X N 1
ATOM 3247 C CA . ASN A 1 237 ? 20.054 18.092 -22.823 1.00 19.89 237 ASN X CA 1
ATOM 3248 C C . ASN A 1 237 ? 20.613 19.136 -21.863 1.00 18.93 237 ASN X C 1
ATOM 3249 O O . ASN A 1 237 ? 20.139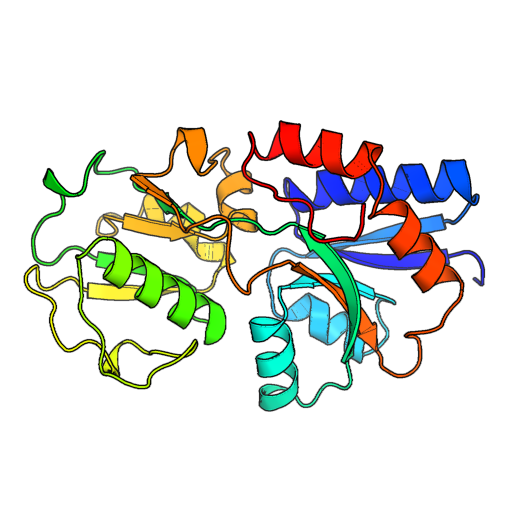 20.272 -21.829 1.00 19.28 237 ASN X O 1
ATOM 3260 N N . LYS A 1 238 ? 21.672 18.779 -21.137 1.00 17.71 238 LYS X N 1
ATOM 3261 C CA . LYS A 1 238 ? 22.250 19.673 -20.143 1.00 21.82 238 LYS X CA 1
ATOM 3262 C C . LYS A 1 238 ? 22.756 20.987 -20.720 1.00 19.47 238 LYS X C 1
ATOM 3263 O O . LYS A 1 238 ? 22.812 21.996 -20.006 1.00 21.87 238 LYS X O 1
ATOM 3282 N N . ASP A 1 239 ? 23.139 20.971 -22.002 1.00 17.95 239 ASP X N 1
ATOM 3283 C CA . ASP A 1 239 ? 23.691 22.146 -22.667 1.00 24.32 239 ASP X CA 1
ATOM 3284 C C . ASP A 1 239 ? 22.710 22.829 -23.617 1.00 22.19 239 ASP X C 1
ATOM 3285 O O . ASP A 1 239 ? 23.093 23.724 -24.357 1.00 21.00 239 ASP X O 1
ATOM 3294 N N . ALA A 1 240 ? 21.449 22.422 -23.575 1.00 19.50 240 ALA X N 1
ATOM 3295 C CA . ALA A 1 240 ? 20.433 23.034 -24.415 1.00 18.99 240 ALA X CA 1
ATOM 3296 C C . ALA A 1 240 ? 20.341 24.518 -24.126 1.00 20.28 240 ALA X C 1
ATOM 3297 O O . ALA A 1 240 ? 20.393 24.942 -22.977 1.00 19.79 240 ALA X O 1
ATOM 3304 N N . GLU A 1 241 ? 20.188 25.313 -25.178 1.00 16.43 241 GLU X N 1
ATOM 3305 C CA . GLU A 1 241 ? 20.159 26.752 -25.004 1.00 17.86 241 GLU X CA 1
ATOM 3306 C C . GLU A 1 241 ? 18.990 27.172 -24.108 1.00 21.70 241 GLU X C 1
ATOM 3307 O O . GLU A 1 241 ? 19.142 28.120 -23.341 1.00 19.90 241 GLU X O 1
ATOM 3319 N N . ASN A 1 242 ? 17.848 26.474 -24.172 1.00 17.71 242 ASN X N 1
ATOM 3320 C CA . ASN A 1 242 ? 16.691 26.864 -23.363 1.00 17.10 242 ASN X CA 1
ATOM 3321 C C . ASN A 1 242 ? 16.930 26.551 -21.899 1.00 18.42 242 ASN X C 1
ATOM 3322 O O . ASN A 1 242 ? 16.439 27.265 -21.043 1.00 18.56 242 ASN X O 1
ATOM 3333 N N . VAL A 1 243 ? 17.691 25.495 -21.631 1.00 17.36 243 VAL X N 1
ATOM 3334 C CA . VAL A 1 243 ? 18.082 25.150 -20.264 1.00 17.05 243 VAL X CA 1
ATOM 3335 C C . VAL A 1 243 ? 18.939 26.275 -19.695 1.00 19.49 243 VAL X C 1
ATOM 3336 O O . VAL A 1 243 ? 18.712 26.737 -18.571 1.00 18.68 243 VAL X O 1
ATOM 3349 N N . LYS A 1 244 ? 19.917 26.731 -20.477 1.00 17.75 244 LYS X N 1
ATOM 3350 C CA . LYS A 1 244 ? 20.823 27.778 -20.017 1.00 18.95 244 LYS X CA 1
ATOM 3351 C C . LYS A 1 244 ? 20.030 29.038 -19.706 1.00 20.40 244 LYS X C 1
ATOM 3352 O O . LYS A 1 244 ? 20.278 29.703 -18.695 1.00 19.16 244 LYS X O 1
ATOM 3371 N N . LYS A 1 245 ? 19.056 29.350 -20.556 1.00 19.22 245 LYS X N 1
ATOM 3372 C CA . LYS A 1 245 ? 18.230 30.524 -20.344 1.00 19.53 245 LYS X CA 1
ATOM 3373 C C . LYS A 1 245 ? 17.416 30.412 -19.062 1.00 17.50 245 LYS X C 1
ATOM 3374 O O . LYS A 1 245 ? 17.291 31.379 -18.315 1.00 20.05 245 LYS X O 1
ATOM 3393 N N . PHE A 1 246 ? 16.835 29.244 -18.830 1.00 19.67 246 PHE X N 1
ATOM 3394 C CA . PHE A 1 246 ? 15.996 29.069 -17.660 1.00 18.66 246 PHE X CA 1
ATOM 3395 C C . PHE A 1 246 ? 16.846 29.217 -16.400 1.00 19.45 246 PHE X C 1
ATOM 3396 O O . PHE A 1 246 ? 16.434 29.817 -15.409 1.00 18.23 246 PHE X O 1
ATOM 3413 N N . VAL A 1 247 ? 18.047 28.660 -16.436 1.00 17.79 247 VAL X N 1
ATOM 3414 C CA . VAL A 1 247 ? 18.930 28.751 -15.276 1.00 16.29 247 VAL X CA 1
ATOM 3415 C C . VAL A 1 247 ? 19.232 30.210 -14.987 1.00 17.54 247 VAL X C 1
ATOM 3416 O O . VAL A 1 247 ? 19.192 30.638 -13.837 1.00 18.10 247 VAL X O 1
ATOM 3429 N N . GLN A 1 248 ? 19.532 30.983 -16.023 1.00 17.25 248 GLN X N 1
ATOM 3430 C CA . GLN A 1 248 ? 19.861 32.389 -15.821 1.00 19.60 248 GLN X CA 1
ATOM 3431 C C . GLN A 1 248 ? 18.657 33.167 -15.287 1.00 23.76 248 GLN X C 1
ATOM 3432 O O . GLN A 1 248 ? 18.814 34.084 -14.473 1.00 21.68 248 GLN X O 1
ATOM 3446 N N . ALA A 1 249 ? 17.460 32.775 -15.713 1.00 18.81 249 ALA X N 1
ATOM 3447 C CA . ALA A 1 249 ? 16.236 33.428 -15.263 1.00 21.23 249 ALA X CA 1
ATOM 3448 C C . ALA A 1 249 ? 15.977 33.129 -13.789 1.00 25.41 249 ALA X C 1
ATOM 3449 O O . ALA A 1 249 ? 15.603 34.008 -13.012 1.00 20.82 249 ALA X O 1
ATOM 3456 N N . TYR A 1 250 ? 16.181 31.882 -13.405 1.00 17.61 250 TYR X N 1
ATOM 3457 C CA . TYR A 1 250 ? 15.947 31.479 -12.023 1.00 17.42 250 TYR X CA 1
ATOM 3458 C C . TYR A 1 250 ? 16.972 32.137 -11.087 1.00 20.36 250 TYR X C 1
ATOM 3459 O O . TYR A 1 250 ? 16.644 32.584 -9.977 1.00 20.89 250 TYR X O 1
ATOM 3477 N N . GLN A 1 251 ? 18.227 32.167 -11.528 1.00 17.81 251 GLN X N 1
ATOM 3478 C CA . GLN A 1 251 ? 19.305 32.756 -10.748 1.00 20.35 251 GLN X CA 1
ATOM 3479 C C . GLN A 1 251 ? 19.330 34.279 -10.919 1.00 26.20 251 GLN X C 1
ATOM 3480 O O . GLN A 1 251 ? 20.291 34.849 -11.458 1.00 22.26 251 GLN X O 1
ATOM 3494 N N . SER A 1 252 ? 18.264 34.928 -10.457 1.00 22.64 252 SER X N 1
ATOM 3495 C CA . SER A 1 252 ? 18.105 36.367 -10.632 1.00 23.88 252 SER X CA 1
ATOM 3496 C C . SER A 1 252 ? 17.682 37.010 -9.331 1.00 25.17 252 SER X C 1
ATOM 3497 O O . SER A 1 252 ? 17.119 36.348 -8.467 1.00 22.59 252 SER X O 1
ATOM 3505 N N . ASP A 1 253 ? 17.955 38.300 -9.196 1.00 31.17 253 ASP X N 1
ATOM 3506 C CA . ASP A 1 253 ? 17.556 39.033 -8.000 1.00 28.82 253 ASP X CA 1
ATOM 3507 C C . ASP A 1 253 ? 16.044 38.986 -7.806 1.00 26.15 253 ASP X C 1
ATOM 3508 O O . ASP A 1 253 ? 15.566 38.893 -6.681 1.00 32.03 253 ASP X O 1
ATOM 3517 N N . GLU A 1 254 ? 15.293 39.030 -8.900 1.00 26.61 254 GLU X N 1
ATOM 3518 C CA . GLU A 1 254 ? 13.844 39.032 -8.815 1.00 31.00 254 GLU X CA 1
ATOM 3519 C C . GLU A 1 254 ? 13.357 37.743 -8.156 1.00 29.42 254 GLU X C 1
ATOM 3520 O O . GLU A 1 254 ? 12.463 37.758 -7.307 1.00 27.39 254 GLU X O 1
ATOM 3532 N N . VAL A 1 255 ? 13.988 36.630 -8.514 1.00 27.01 255 VAL X N 1
ATOM 3533 C CA . VAL A 1 255 ? 13.589 35.339 -7.983 1.00 22.27 255 VAL X CA 1
ATOM 3534 C C . VAL A 1 255 ? 14.016 35.250 -6.517 1.00 25.42 255 VAL X C 1
ATOM 3535 O O . VAL A 1 255 ? 13.246 34.775 -5.674 1.00 24.45 255 VAL X O 1
ATOM 3548 N N . TYR A 1 256 ? 15.218 35.719 -6.196 1.00 23.12 256 TYR X N 1
ATOM 3549 C CA . TYR A 1 256 ? 15.661 35.694 -4.811 1.00 23.13 256 TYR X CA 1
ATOM 3550 C C . TYR A 1 256 ? 14.719 36.500 -3.929 1.00 25.47 256 TYR X C 1
ATOM 3551 O O . TYR A 1 256 ? 14.338 36.067 -2.839 1.00 25.66 256 TYR X O 1
ATOM 3569 N N . GLU A 1 257 ? 14.344 37.677 -4.404 1.00 25.16 257 GLU X N 1
ATOM 3570 C CA . GLU A 1 257 ? 13.530 38.571 -3.596 1.00 33.61 257 GLU X CA 1
ATOM 3571 C C . GLU A 1 257 ? 12.182 37.932 -3.289 1.00 30.64 257 GLU X C 1
ATOM 3572 O O . GLU A 1 257 ? 11.700 38.007 -2.146 1.00 27.22 257 GLU X O 1
ATO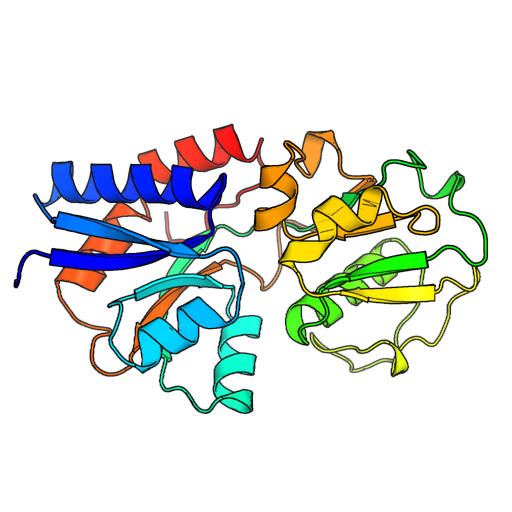M 3584 N N . ALA A 1 258 ? 11.608 37.271 -4.293 1.00 25.83 258 ALA X N 1
ATOM 3585 C CA . ALA A 1 258 ? 10.357 36.533 -4.136 1.00 25.77 258 ALA X CA 1
ATOM 3586 C C . ALA A 1 258 ? 10.502 35.399 -3.126 1.00 29.55 258 ALA X C 1
ATOM 3587 O O . ALA A 1 258 ? 9.655 35.213 -2.248 1.00 26.15 258 ALA X O 1
ATOM 3594 N N . ALA A 1 259 ? 11.578 34.636 -3.246 1.00 24.90 259 ALA X N 1
ATOM 3595 C CA . ALA A 1 259 ? 11.804 33.529 -2.327 1.00 23.12 259 ALA X CA 1
ATOM 3596 C C . ALA A 1 259 ? 12.015 34.008 -0.901 1.00 24.11 259 ALA X C 1
ATOM 3597 O O . ALA A 1 259 ? 11.547 33.380 0.057 1.00 24.94 259 ALA X O 1
ATOM 3604 N N . ASN A 1 260 ? 12.727 35.113 -0.750 1.00 24.48 260 ASN X N 1
ATOM 3605 C CA . ASN A 1 260 ? 13.067 35.592 0.581 1.00 25.34 260 ASN X CA 1
ATOM 3606 C C . ASN A 1 260 ? 11.808 36.054 1.296 1.00 28.52 260 ASN X C 1
ATOM 3607 O O . ASN A 1 260 ? 11.676 35.912 2.515 1.00 29.17 260 ASN X O 1
ATOM 3618 N N . LYS A 1 261 ? 10.878 36.579 0.518 1.00 27.34 261 LYS X N 1
ATOM 3619 C CA . LYS A 1 261 ? 9.591 37.004 1.044 1.00 35.72 261 LYS X CA 1
ATOM 3620 C C . LYS A 1 261 ? 8.742 35.800 1.446 1.00 31.35 261 LYS X C 1
ATOM 3621 O O . LYS A 1 261 ? 8.386 35.645 2.616 1.00 27.22 261 LYS X O 1
ATOM 3640 N N . VAL A 1 262 ? 8.431 34.934 0.488 1.00 28.91 262 VAL X N 1
ATOM 3641 C CA . VAL A 1 262 ? 7.490 33.853 0.757 1.00 25.53 262 VAL X CA 1
ATOM 3642 C C . VAL A 1 262 ? 8.049 32.842 1.761 1.00 30.10 262 VAL X C 1
ATOM 3643 O O . VAL A 1 262 ? 7.278 32.251 2.509 1.00 27.68 262 VAL X O 1
ATOM 3656 N N . PHE A 1 263 ? 9.374 32.661 1.819 1.00 27.48 263 PHE X N 1
ATOM 3657 C CA . PHE A 1 263 ? 9.951 31.719 2.785 1.00 24.97 263 PHE X CA 1
ATOM 3658 C C . PHE A 1 263 ? 10.423 32.423 4.062 1.00 23.34 263 PHE X C 1
ATOM 3659 O O . PHE A 1 263 ? 11.112 31.825 4.883 1.00 22.77 263 PHE X O 1
ATOM 3676 N N . ASN A 1 264 ? 10.063 33.694 4.212 1.00 26.44 264 ASN X N 1
ATOM 3677 C CA . ASN A 1 264 ? 10.376 34.435 5.434 1.00 25.40 264 ASN X CA 1
ATOM 3678 C C . ASN A 1 264 ? 11.844 34.244 5.871 1.00 25.96 264 ASN X C 1
ATOM 3679 O O . ASN A 1 264 ? 12.134 33.856 7.013 1.00 26.60 264 ASN X O 1
ATOM 3690 N N . GLY A 1 265 ? 12.770 34.487 4.938 1.00 24.61 265 GLY X N 1
ATOM 3691 C CA . GLY A 1 265 ? 14.197 34.401 5.225 1.00 25.50 265 GLY X CA 1
ATOM 3692 C C . GLY A 1 265 ? 14.763 32.991 5.219 1.00 22.34 265 GLY X C 1
ATOM 3693 O O . GLY A 1 265 ? 15.951 32.794 5.457 1.00 26.20 265 GLY X O 1
ATOM 3697 N N . GLY A 1 266 ? 13.925 32.007 4.914 1.00 27.23 266 GLY X N 1
ATOM 3698 C CA . GLY A 1 266 ? 14.346 30.619 4.950 1.00 25.11 266 GLY X CA 1
ATOM 3699 C C . GLY A 1 266 ? 14.893 30.093 3.629 1.00 26.40 266 GLY X C 1
ATOM 3700 O O . GLY A 1 266 ? 14.938 28.877 3.435 1.00 21.71 266 GLY X O 1
ATOM 3704 N N . ALA A 1 267 ? 15.289 30.999 2.731 1.00 22.35 267 ALA X N 1
ATOM 3705 C CA . ALA A 1 267 ? 15.874 30.629 1.430 1.00 20.96 267 ALA X CA 1
ATOM 3706 C C . ALA A 1 267 ? 17.215 31.340 1.244 1.00 22.48 267 ALA X C 1
ATOM 3707 O O . ALA A 1 267 ? 17.284 32.567 1.242 1.00 29.48 267 ALA X O 1
ATOM 3714 N N . VAL A 1 268 ? 18.276 30.558 1.130 1.00 19.29 268 VAL X N 1
ATOM 3715 C CA . VAL A 1 268 ? 19.620 31.089 0.948 1.00 18.18 268 VAL X CA 1
ATOM 3716 C C . VAL A 1 268 ? 20.083 30.924 -0.496 1.00 20.71 268 VAL X C 1
ATOM 3717 O O . VAL A 1 268 ? 20.096 29.820 -1.028 1.00 18.27 268 VAL X O 1
ATOM 3730 N N . LYS A 1 269 ? 20.462 32.030 -1.115 1.00 19.17 269 LYS X N 1
ATOM 3731 C CA . LYS A 1 269 ? 20.929 32.025 -2.504 1.00 21.48 269 LYS X CA 1
ATOM 3732 C C . LYS A 1 269 ? 22.130 31.081 -2.669 1.00 20.30 269 LYS X C 1
ATOM 3733 O O . LYS A 1 269 ? 23.104 31.152 -1.902 1.00 20.13 269 LYS X O 1
ATOM 3752 N N . GLY A 1 270 ? 22.048 30.180 -3.648 1.00 19.66 270 GLY X N 1
ATOM 3753 C CA . GLY A 1 270 ? 23.046 29.141 -3.814 1.00 19.72 270 GLY X CA 1
ATOM 3754 C C . GLY A 1 270 ? 23.931 29.335 -5.027 1.00 18.27 270 GLY X C 1
ATOM 3755 O O . GLY A 1 270 ? 24.883 28.592 -5.214 1.00 19.53 270 GLY X O 1
ATOM 3759 N N . TRP A 1 271 ? 23.609 30.328 -5.850 1.00 18.73 271 TRP X N 1
ATOM 3760 C CA . TRP A 1 271 ? 24.386 30.587 -7.056 1.00 16.65 271 TRP X CA 1
ATOM 3761 C C . TRP A 1 271 ? 25.398 31.707 -6.894 1.00 18.90 271 TRP X C 1
ATOM 3762 O O . TRP A 1 271 ? 25.406 32.427 -5.899 1.00 19.99 271 TRP X O 1
ATOM 3783 N N . LEU A 1 272 ? 26.269 31.850 -7.892 1.00 20.55 272 LEU X N 1
ATOM 3784 C CA . LEU A 1 272 ? 27.309 32.868 -7.824 1.00 20.18 272 LEU X CA 1
ATOM 3785 C C . LEU A 1 272 ? 26.730 34.265 -8.015 1.00 24.31 272 LEU X C 1
ATOM 3786 O O . LEU A 1 272 ? 26.065 34.541 -9.010 1.00 26.53 272 LEU X O 1
ATOM 3802 N N . GLU A 1 273 ? 27.000 35.131 -7.046 1.00 27.25 273 GLU X N 1
ATOM 3803 C CA . GLU A 1 273 ? 26.630 36.537 -7.109 1.00 40.89 273 GLU X CA 1
ATOM 3804 C C . GLU A 1 273 ? 27.433 37.286 -8.169 1.00 53.21 273 GLU X C 1
ATOM 3805 O O . GLU A 1 273 ? 28.610 37.001 -8.370 1.00 60.91 273 GLU X O 1
#

Radius of gyration: 18.36 Å; Cα contacts (8 Å, |Δi|>4): 512; chains: 1; bounding box: 34×38×58 Å

Foldseek 3Di:
DLLEFEEEEEPFLRVVLLVQLQVLLCVVPVRHYHYDYDHADPVRQVCQQVPVGFKYWYFFVVLVVVCCVPVVAQKDFLAFFWDQWWFKFAPADLAPVPDAQAAEEEFAADFQRQLVVVVQCVVVPQFDFDPPCPRGDDPVRTDGHPSNYHYHHDGQLCQVVVNPPPRHGMYTHGLSNCSRVPDACVPGGNDTGDRDDRIGIGIMHGPVCSPRPSNVSSNVSSLDPSSVVSSCVSRVNSIHGDGDD

Secondary structure (DSSP, 8-state):
-TTEEEEEEETTHHHHHHHHHHHHHHHHH--EEEEEEESSSSHHHHHHHHTSSSEEEEEEHHHHHHHHHHH---EEEEEE-EE---EEE-SS-SSGGG--TT-EEEEE-SHHHHHHHHHHHHHTTS-EE-TT-TT---GGGEEE-TT--EEEEE-GGGHHHHTTSTTEEEEEE-HHHHGGGT--HHHH-SEE--S-SS--EEEEEEGGGTT-HHHHHHHHHHSSHHHHHHHHHHTTT--EE-S--

B-factor: mean 27.68, std 12.47, range [12.02, 101.52]

Sequence (245 aa):
DPNHIKVGVIVGAEQQVAEVAQKVAKDKYGLDVELVTFNDYVLPNEALSKGDIDANAFQHKPYLDQQLKDRGYKLVAVGNTFVYPIAGYSKKIKSLDELQDGSQVAVPNDPTNLGRSLLLLQKVGLIKLKDGVGLLPTVLDVVENPKNLKIVELEAPQLPRSLDDAQIALAVINTTYASQIGLTPAKDGIFVEDKESPYVNLIVTREDNKDAENVKKFVQAYQSDEVYEAANKVFNGGAVKGWLE

Nearest PDB structures (foldseek):
  4yah-assembly1_X  TM=1.004E+00  e=1.825E-58  Escherichia coli K-12
  6cvl-assembly1_E  TM=8.506E-01  e=1.208E-39  Escherichia coli K-12
  4ib2-assembly2_B  TM=9.495E-01  e=1.462E-30  Mediterraneibacter gnavus ATCC 29149
  1p99-assembly1_A  TM=9.369E-01  e=4.758E-30  Staphylococcus aureus subsp. aureus Mu50
  3up9-assembly1_A  TM=9.418E-01  e=6.398E-26  Schaalia dentiphila ATCC 17982